Protein AF-A0A3M2A7B6-F1 (afdb_monomer)

Structure (mmCIF, N/CA/C/O backbone):
data_AF-A0A3M2A7B6-F1
#
_entry.id   AF-A0A3M2A7B6-F1
#
loop_
_atom_site.group_PDB
_atom_site.id
_atom_site.type_symbol
_atom_site.label_atom_id
_atom_site.label_alt_id
_atom_site.label_comp_id
_atom_site.label_asym_id
_atom_site.label_entity_id
_atom_site.label_seq_id
_atom_site.pdbx_PDB_ins_code
_atom_site.Cartn_x
_atom_site.Cartn_y
_atom_site.Cartn_z
_atom_site.occupancy
_atom_site.B_iso_or_equiv
_atom_site.auth_seq_id
_atom_site.auth_comp_id
_atom_site.auth_asym_id
_atom_site.auth_atom_id
_atom_site.pdbx_PDB_model_num
ATOM 1 N N . SER A 1 1 ? 20.982 0.837 54.594 1.00 65.06 1 SER A N 1
ATOM 2 C CA . SER A 1 1 ? 20.164 1.084 53.385 1.00 65.06 1 SER A CA 1
ATOM 3 C C . SER A 1 1 ? 20.172 -0.172 52.522 1.00 65.06 1 SER A C 1
ATOM 5 O O . SER A 1 1 ? 21.139 -0.922 52.606 1.00 65.06 1 SER A O 1
ATOM 7 N N . ARG A 1 2 ? 19.144 -0.413 51.689 1.00 69.75 2 ARG A N 1
ATOM 8 C CA . ARG A 1 2 ? 19.131 -1.559 50.749 1.00 69.75 2 ARG A CA 1
ATOM 9 C C . ARG A 1 2 ? 20.380 -1.582 49.851 1.00 69.75 2 ARG A C 1
ATOM 11 O O . ARG A 1 2 ? 20.919 -2.643 49.576 1.00 69.75 2 ARG A O 1
ATOM 18 N N . LEU A 1 3 ? 20.901 -0.405 49.493 1.00 78.38 3 LEU A N 1
ATOM 19 C CA . LEU A 1 3 ? 22.157 -0.241 48.755 1.00 78.38 3 LEU A CA 1
ATOM 20 C C . LEU A 1 3 ? 23.369 -0.857 49.478 1.00 78.38 3 LEU A C 1
ATOM 22 O O . LEU A 1 3 ? 24.170 -1.541 48.850 1.00 78.38 3 LEU A O 1
ATOM 26 N N . GLY A 1 4 ? 23.485 -0.661 50.795 1.00 78.44 4 GLY A N 1
ATOM 27 C CA . GLY A 1 4 ? 24.587 -1.217 51.587 1.00 78.44 4 GLY A CA 1
ATOM 28 C C . GLY A 1 4 ? 24.596 -2.748 51.620 1.00 78.44 4 GLY A C 1
ATOM 29 O O . GLY A 1 4 ? 25.664 -3.353 51.605 1.00 78.44 4 GLY A O 1
ATOM 30 N N . GLU A 1 5 ? 23.421 -3.379 51.588 1.00 82.19 5 GLU A N 1
ATOM 31 C CA . GLU A 1 5 ? 23.300 -4.840 51.543 1.00 82.19 5 GLU A CA 1
ATOM 32 C C . GLU A 1 5 ? 23.751 -5.406 50.186 1.00 82.19 5 GLU A C 1
ATOM 34 O O . GLU A 1 5 ? 24.510 -6.373 50.140 1.00 82.19 5 GLU A O 1
ATOM 39 N N . PHE A 1 6 ? 23.360 -4.767 49.076 1.00 82.75 6 PHE A N 1
ATOM 40 C CA . PHE A 1 6 ? 23.818 -5.163 47.739 1.00 82.75 6 PHE A CA 1
ATOM 41 C C . PHE A 1 6 ? 25.321 -4.947 47.549 1.00 82.75 6 PHE A C 1
ATOM 43 O O . PHE A 1 6 ? 25.993 -5.826 47.015 1.00 82.75 6 PHE A O 1
ATOM 50 N N . ILE A 1 7 ? 25.868 -3.827 48.035 1.00 82.88 7 ILE A N 1
ATOM 51 C CA . ILE A 1 7 ? 27.314 -3.567 47.993 1.00 82.88 7 ILE A CA 1
ATOM 52 C C . ILE A 1 7 ? 28.070 -4.612 48.820 1.00 82.88 7 ILE A C 1
ATOM 54 O O . ILE A 1 7 ? 29.072 -5.144 48.355 1.00 82.88 7 ILE A O 1
ATOM 58 N N . SER A 1 8 ? 27.571 -4.969 50.007 1.00 82.94 8 SER A N 1
ATOM 59 C CA . SER A 1 8 ? 28.201 -5.994 50.846 1.00 82.94 8 SER A CA 1
ATOM 60 C C . SER A 1 8 ? 28.218 -7.373 50.175 1.00 82.94 8 SER A C 1
ATOM 62 O O . SER A 1 8 ? 29.231 -8.064 50.254 1.00 82.94 8 SER A O 1
ATOM 64 N N . ARG A 1 9 ? 27.146 -7.752 49.465 1.00 83.94 9 ARG A N 1
ATOM 65 C CA . ARG A 1 9 ? 27.090 -9.007 48.693 1.00 83.94 9 ARG A CA 1
ATOM 66 C C . ARG A 1 9 ? 28.028 -8.996 47.482 1.00 83.94 9 ARG A C 1
ATOM 68 O O . ARG A 1 9 ? 28.687 -9.998 47.231 1.00 83.94 9 ARG A O 1
ATOM 75 N N . LEU A 1 10 ? 28.114 -7.876 46.761 1.00 82.81 10 LEU A N 1
ATOM 76 C CA . LEU A 1 10 ? 29.000 -7.730 45.598 1.00 82.81 10 LEU A CA 1
ATOM 77 C C . LEU A 1 10 ? 30.481 -7.741 46.000 1.00 82.81 10 LEU A C 1
ATOM 79 O O . LEU A 1 10 ? 31.292 -8.369 45.328 1.00 82.81 10 LEU A O 1
ATOM 83 N N . SER A 1 11 ? 30.825 -7.114 47.126 1.00 80.06 11 SER A N 1
ATOM 84 C CA . SER A 1 11 ? 32.190 -7.114 47.670 1.00 80.06 11 SER A CA 1
ATOM 85 C C . SER A 1 11 ? 32.628 -8.469 48.235 1.00 80.06 11 SER A C 1
ATOM 87 O O . SER A 1 11 ? 33.823 -8.695 48.404 1.00 80.06 11 SER A O 1
ATOM 89 N N . ALA A 1 12 ? 31.689 -9.373 48.531 1.00 85.12 12 ALA A N 1
ATOM 90 C CA . ALA A 1 12 ? 31.988 -10.730 48.988 1.00 85.12 12 ALA A CA 1
ATOM 91 C C . ALA A 1 12 ? 32.368 -11.688 47.840 1.00 85.12 12 ALA A C 1
ATOM 93 O O . ALA A 1 12 ? 32.774 -12.817 48.108 1.00 85.12 12 ALA A O 1
ATOM 94 N N . GLN A 1 13 ? 32.247 -11.254 46.578 1.00 88.50 13 GLN A N 1
ATOM 95 C CA . GLN A 1 13 ? 32.606 -12.032 45.389 1.00 88.50 13 GLN A CA 1
ATOM 96 C C . GLN A 1 13 ? 33.919 -11.503 44.781 1.00 88.50 13 GLN A C 1
ATOM 98 O O . GLN A 1 13 ? 33.925 -10.411 44.203 1.00 88.50 13 GLN A O 1
ATOM 103 N N . PRO A 1 14 ? 35.040 -12.248 44.882 1.00 82.25 14 PRO A N 1
ATOM 104 C CA . PRO A 1 14 ? 36.357 -11.784 44.437 1.00 82.25 14 PRO A CA 1
ATOM 105 C C . PRO A 1 14 ? 36.409 -11.410 42.951 1.00 82.25 14 PRO A C 1
ATOM 107 O O . PRO A 1 14 ? 37.076 -10.443 42.588 1.00 82.25 14 PRO A O 1
ATOM 110 N N . GLU A 1 15 ? 35.669 -12.125 42.096 1.00 86.81 15 GLU A N 1
ATOM 111 C CA . GLU A 1 15 ? 35.572 -11.823 40.662 1.00 86.81 15 GLU A CA 1
ATOM 112 C C . GLU A 1 15 ? 34.902 -10.474 40.343 1.00 86.81 15 GLU A C 1
ATOM 114 O O . GLU A 1 15 ? 35.183 -9.876 39.302 1.00 86.81 15 GLU A O 1
ATOM 119 N N . LEU A 1 16 ? 34.031 -9.970 41.223 1.00 82.94 16 LEU A N 1
ATOM 120 C CA . LEU A 1 16 ? 33.281 -8.731 41.006 1.00 82.94 16 LEU A CA 1
ATOM 121 C C . LEU A 1 16 ? 33.916 -7.521 41.692 1.00 82.94 16 LEU A C 1
ATOM 123 O O . LEU A 1 16 ? 33.536 -6.391 41.379 1.00 82.94 16 LEU A O 1
ATOM 127 N N . ALA A 1 17 ? 34.900 -7.736 42.571 1.00 78.00 17 ALA A N 1
ATOM 128 C CA . ALA A 1 17 ? 35.573 -6.696 43.349 1.00 78.00 17 ALA A CA 1
ATOM 129 C C . ALA A 1 17 ? 36.062 -5.486 42.514 1.00 78.00 17 ALA A C 1
ATOM 131 O O . ALA A 1 17 ? 35.830 -4.356 42.951 1.00 78.00 17 ALA A O 1
ATOM 132 N N . PRO A 1 18 ? 36.639 -5.652 41.301 1.00 85.69 18 PRO A N 1
ATOM 133 C CA . PRO A 1 18 ? 37.050 -4.515 40.466 1.00 85.69 18 PRO A CA 1
ATOM 134 C C . PRO A 1 18 ? 35.886 -3.638 39.972 1.00 85.69 18 PRO A C 1
ATOM 136 O O . PRO A 1 18 ? 36.087 -2.468 39.658 1.00 85.69 18 PRO A O 1
ATOM 139 N N . TRP A 1 19 ? 34.668 -4.187 39.916 1.00 86.25 19 TRP A N 1
ATOM 140 C CA . TRP A 1 19 ? 33.476 -3.563 39.328 1.00 86.25 19 TRP A CA 1
ATOM 141 C C . TRP A 1 19 ? 32.479 -3.052 40.378 1.00 86.25 19 TRP A C 1
ATOM 143 O O . TRP A 1 19 ? 31.470 -2.437 40.029 1.00 86.25 19 TRP A O 1
ATOM 153 N N . VAL A 1 20 ? 32.747 -3.271 41.673 1.00 85.88 20 VAL A N 1
ATOM 154 C CA . VAL A 1 20 ? 31.848 -2.891 42.783 1.00 85.88 20 VAL A CA 1
ATOM 155 C C . VAL A 1 20 ? 31.490 -1.406 42.742 1.00 85.88 20 VAL A C 1
ATOM 157 O O . VAL A 1 20 ? 30.328 -1.058 42.940 1.00 85.88 20 VAL A O 1
ATOM 160 N N . GLY A 1 21 ? 32.456 -0.533 42.441 1.00 83.88 21 GLY A N 1
ATOM 161 C CA . GLY A 1 21 ? 32.209 0.906 42.313 1.00 83.88 21 GLY A CA 1
ATOM 162 C C . GLY A 1 21 ? 31.227 1.242 41.185 1.00 83.88 21 GLY A C 1
ATOM 163 O O . GLY A 1 21 ? 30.325 2.059 41.367 1.00 83.88 21 GLY A O 1
ATOM 164 N N . GLU A 1 22 ? 31.341 0.560 40.045 1.00 87.19 22 GLU A N 1
ATOM 165 C CA . GLU A 1 22 ? 30.440 0.747 38.907 1.00 87.19 22 GLU A CA 1
ATOM 166 C C . GLU A 1 22 ? 29.030 0.218 39.208 1.00 87.19 22 GLU A C 1
ATOM 168 O O . GLU A 1 22 ? 28.034 0.890 38.928 1.00 87.19 22 GLU A O 1
ATOM 173 N N . TYR A 1 23 ? 28.920 -0.953 39.838 1.00 87.69 23 TYR A N 1
ATOM 174 C CA . TYR A 1 23 ? 27.626 -1.502 40.243 1.00 87.69 23 TYR A CA 1
ATOM 175 C C . TYR A 1 23 ? 26.947 -0.670 41.329 1.00 87.69 23 TYR A C 1
ATOM 177 O O . TYR A 1 23 ? 25.738 -0.448 41.249 1.00 87.69 23 TYR A O 1
ATOM 185 N N . ALA A 1 24 ? 27.704 -0.143 42.292 1.00 86.06 24 ALA A N 1
ATOM 186 C CA . ALA A 1 24 ? 27.185 0.780 43.296 1.00 86.06 24 ALA A CA 1
ATOM 187 C C . ALA A 1 24 ? 26.635 2.062 42.648 1.00 86.06 24 ALA A C 1
ATOM 189 O O . ALA A 1 24 ? 25.537 2.499 42.997 1.00 86.06 24 ALA A O 1
ATOM 190 N N . ALA A 1 25 ? 27.340 2.621 41.657 1.00 86.44 25 ALA A N 1
ATOM 191 C CA . ALA A 1 25 ? 26.872 3.785 40.906 1.00 86.44 25 ALA A CA 1
ATOM 192 C C . ALA A 1 25 ? 25.579 3.492 40.120 1.00 86.44 25 ALA A C 1
ATOM 194 O O . ALA A 1 25 ? 24.631 4.280 40.168 1.00 86.44 25 ALA A O 1
ATOM 195 N N . ARG A 1 26 ? 25.495 2.336 39.447 1.00 88.94 26 ARG A N 1
ATOM 196 C CA . ARG A 1 26 ? 24.286 1.904 38.716 1.00 88.94 26 ARG A CA 1
ATOM 197 C C . ARG A 1 26 ? 23.097 1.656 39.651 1.00 88.94 26 ARG A C 1
ATOM 199 O O . ARG A 1 26 ? 21.989 2.088 39.345 1.00 88.94 26 ARG A O 1
ATOM 206 N N . LEU A 1 27 ? 23.321 1.004 40.793 1.00 87.00 27 LEU A N 1
ATOM 207 C CA . LEU A 1 27 ? 22.291 0.762 41.810 1.00 87.00 27 LEU A CA 1
ATOM 208 C C . LEU A 1 27 ? 21.789 2.066 42.429 1.00 87.00 27 LEU A C 1
ATOM 210 O O . LEU A 1 27 ? 20.586 2.222 42.609 1.00 87.00 27 LEU A O 1
ATOM 214 N N . SER A 1 28 ? 22.688 3.013 42.703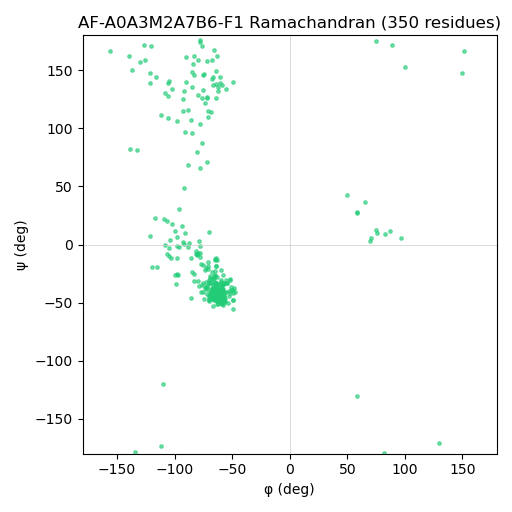 1.00 86.62 28 SER A N 1
ATOM 215 C CA . SER A 1 28 ? 22.311 4.348 43.175 1.00 86.62 28 SER A CA 1
ATOM 216 C C . SER A 1 28 ? 21.409 5.061 42.160 1.00 86.62 28 SER A C 1
ATOM 218 O O . SER A 1 28 ? 20.349 5.562 42.524 1.00 86.62 28 SER A O 1
ATOM 220 N N . LYS A 1 29 ? 21.753 4.995 40.864 1.00 86.62 29 LYS A N 1
ATOM 221 C CA . LYS A 1 29 ? 20.939 5.559 39.772 1.00 86.62 29 LYS A CA 1
ATOM 222 C C . LYS A 1 29 ? 19.568 4.885 39.613 1.00 86.62 29 LYS A C 1
ATOM 224 O O . LYS A 1 29 ? 18.608 5.534 39.214 1.00 86.62 29 LYS A O 1
ATOM 229 N N . LEU A 1 30 ? 19.464 3.587 39.897 1.00 84.81 30 LEU A N 1
ATOM 230 C CA . LEU A 1 30 ? 18.177 2.884 39.918 1.00 84.81 30 LEU A CA 1
ATOM 231 C C . LEU A 1 30 ? 17.338 3.284 41.132 1.00 84.81 30 LEU A C 1
ATOM 233 O O . LEU A 1 30 ? 16.139 3.498 40.999 1.00 84.81 30 LEU A O 1
ATOM 237 N N . LEU A 1 31 ? 17.958 3.402 42.307 1.00 85.62 31 LEU A N 1
ATOM 238 C CA . LEU A 1 31 ? 17.260 3.800 43.527 1.00 85.62 31 LEU A CA 1
ATOM 239 C C . LEU A 1 31 ? 16.762 5.244 43.455 1.00 85.62 31 LEU A C 1
ATOM 241 O O . LEU A 1 31 ? 15.649 5.492 43.900 1.00 85.62 31 LEU A O 1
ATOM 245 N N . SER A 1 32 ? 17.503 6.148 42.805 1.00 85.44 32 SER A N 1
ATOM 246 C CA . SER A 1 32 ? 17.063 7.535 42.607 1.00 85.44 32 SER A CA 1
ATOM 247 C C . SER A 1 32 ? 15.797 7.668 41.755 1.00 85.44 32 SER A C 1
ATOM 249 O O . SER A 1 32 ? 15.202 8.736 41.740 1.00 85.44 32 SER A O 1
ATOM 251 N N . ILE A 1 33 ? 15.364 6.612 41.048 1.00 84.69 33 ILE A N 1
ATOM 252 C CA . ILE A 1 33 ? 14.064 6.597 40.353 1.00 84.69 33 ILE A CA 1
ATOM 253 C C . ILE A 1 33 ? 12.910 6.677 41.361 1.00 84.69 33 ILE A C 1
ATOM 255 O O . ILE A 1 33 ? 11.884 7.277 41.061 1.00 84.69 33 ILE A O 1
ATOM 259 N N . LEU A 1 34 ? 13.078 6.101 42.556 1.00 81.44 34 LEU A N 1
ATOM 260 C CA . LEU A 1 34 ? 12.067 6.141 43.619 1.00 81.44 34 LEU A CA 1
ATOM 261 C C . LEU A 1 34 ? 11.916 7.536 44.234 1.00 81.44 34 LEU A C 1
ATOM 263 O O . LEU A 1 34 ? 10.880 7.824 44.822 1.00 81.44 34 LEU A O 1
ATOM 267 N N . ASP A 1 35 ? 12.939 8.378 44.082 1.00 83.00 35 ASP A N 1
ATOM 268 C CA . ASP A 1 35 ? 12.965 9.755 44.575 1.00 83.00 35 ASP A CA 1
ATOM 269 C C . ASP A 1 35 ? 12.490 10.761 43.508 1.00 83.00 35 ASP A C 1
ATOM 271 O O . ASP A 1 35 ? 12.518 11.970 43.738 1.00 83.00 35 ASP A O 1
ATOM 275 N N . ILE A 1 36 ? 12.077 10.285 42.323 1.00 81.44 36 ILE A N 1
ATOM 276 C CA . ILE A 1 36 ? 11.496 11.142 41.287 1.00 81.44 36 ILE A CA 1
ATOM 277 C C . ILE A 1 36 ? 10.105 11.574 41.747 1.00 81.44 36 ILE A C 1
ATOM 279 O O . ILE A 1 36 ? 9.189 10.758 41.837 1.00 81.44 36 ILE A O 1
ATOM 283 N N . ASP A 1 37 ? 9.948 12.873 41.983 1.00 74.12 37 ASP A N 1
ATOM 284 C CA . ASP A 1 37 ? 8.643 13.479 42.216 1.00 74.12 37 ASP A CA 1
ATOM 285 C C . ASP A 1 37 ? 7.845 13.501 40.903 1.00 74.12 37 ASP A C 1
ATOM 287 O O . ASP A 1 37 ? 8.196 14.193 39.941 1.00 74.12 37 ASP A O 1
ATOM 291 N N . LEU A 1 38 ? 6.798 12.677 40.835 1.00 70.69 38 LEU A N 1
ATOM 292 C CA . LEU A 1 38 ? 5.904 12.597 39.686 1.00 70.69 38 LEU A CA 1
ATOM 293 C C . LEU A 1 38 ? 4.754 13.578 39.895 1.00 70.69 38 LEU A C 1
ATOM 295 O O . LEU A 1 38 ? 3.763 13.265 40.553 1.00 70.69 38 LEU A O 1
ATOM 299 N N . HIS A 1 39 ? 4.881 14.764 39.306 1.00 63.12 39 HIS A N 1
ATOM 300 C CA . HIS A 1 39 ? 3.800 15.738 39.311 1.00 63.12 39 HIS A CA 1
ATOM 301 C C . HIS A 1 39 ? 2.638 15.239 38.438 1.00 63.12 39 HIS A C 1
ATOM 303 O O . HIS A 1 39 ? 2.781 15.091 37.222 1.00 63.12 39 HIS A O 1
ATOM 309 N N . VAL A 1 40 ? 1.494 14.953 39.064 1.00 61.41 40 VAL A N 1
ATOM 310 C CA . VAL A 1 40 ? 0.260 14.556 38.374 1.00 61.41 40 VAL A CA 1
ATOM 311 C C . VAL A 1 40 ? -0.629 15.786 38.237 1.00 61.41 40 VAL A C 1
ATOM 313 O O . VAL A 1 40 ? -1.229 16.233 39.211 1.00 61.41 40 VAL A O 1
ATOM 316 N N . GLU A 1 41 ? -0.725 16.329 37.025 1.00 60.75 41 GLU A N 1
ATOM 317 C CA . GLU A 1 41 ? -1.743 17.328 36.693 1.00 60.75 41 GLU A CA 1
ATOM 318 C C . GLU A 1 41 ? -2.979 16.629 36.116 1.00 60.75 41 GLU A C 1
ATOM 320 O O . GLU A 1 41 ? -2.935 16.035 35.036 1.00 60.75 41 GLU A O 1
ATOM 325 N N . GLU A 1 42 ? -4.103 16.708 36.828 1.00 59.12 42 GLU A N 1
ATOM 326 C CA . GLU A 1 42 ? -5.389 16.237 36.318 1.00 59.12 42 GLU A CA 1
ATOM 327 C C . GLU A 1 42 ? -5.984 17.257 35.341 1.00 59.12 42 GLU A C 1
ATOM 329 O O . GLU A 1 42 ? -6.533 18.294 35.719 1.00 59.12 42 GLU A O 1
ATOM 334 N N . VAL A 1 43 ? -5.901 16.946 34.049 1.00 61.56 43 VAL A N 1
ATOM 335 C CA . VAL A 1 43 ? -6.523 17.743 32.990 1.00 61.56 43 VAL A CA 1
ATOM 336 C C . VAL A 1 43 ? -7.987 17.310 32.841 1.00 61.56 43 VAL A C 1
ATOM 338 O O . VAL A 1 43 ? -8.286 16.339 32.150 1.00 61.56 43 VAL A O 1
ATOM 341 N N . THR A 1 44 ? -8.912 18.021 33.494 1.00 55.06 44 THR A N 1
ATOM 342 C CA . THR A 1 44 ? -10.362 17.744 33.442 1.00 55.06 44 THR A CA 1
ATOM 343 C C . THR A 1 44 ? -11.143 18.897 32.796 1.00 55.06 44 THR A C 1
ATOM 345 O O . THR A 1 44 ? -10.782 20.065 32.931 1.00 55.06 44 THR A O 1
ATOM 348 N N . GLY A 1 45 ? -12.200 18.574 32.040 1.00 63.97 45 GLY A N 1
ATOM 349 C CA . GLY A 1 45 ? -13.062 19.551 31.356 1.00 63.97 45 GLY A CA 1
ATOM 350 C C . GLY A 1 45 ? -13.672 19.007 30.059 1.00 63.97 45 GLY A C 1
ATOM 351 O O . GLY A 1 45 ? -13.050 18.202 29.370 1.00 63.97 45 GLY A O 1
ATOM 352 N N . LYS A 1 46 ? -14.895 19.434 29.701 1.00 58.28 46 LYS A N 1
ATOM 353 C CA . LYS A 1 46 ? -15.562 19.023 28.441 1.00 58.28 46 LYS A CA 1
ATOM 354 C C . LYS A 1 46 ? -14.814 19.493 27.180 1.00 58.28 46 LYS A C 1
ATOM 356 O O . LYS A 1 46 ? -15.041 18.958 26.102 1.00 58.28 46 LYS A O 1
ATOM 361 N N . ASP A 1 47 ? -13.931 20.479 27.318 1.00 63.03 47 ASP A N 1
ATOM 362 C CA . ASP A 1 47 ? -13.042 21.023 26.285 1.00 63.03 47 ASP A CA 1
ATOM 363 C C . ASP A 1 47 ? -11.764 20.186 26.070 1.00 63.03 47 ASP A C 1
ATOM 365 O O . ASP A 1 47 ? -11.015 20.431 25.124 1.00 63.03 47 ASP A O 1
ATOM 369 N N . LYS A 1 48 ? -11.498 19.189 26.923 1.00 65.44 48 LYS A N 1
ATOM 370 C CA . LYS A 1 48 ? -10.300 18.336 26.866 1.00 65.44 48 LYS A CA 1
ATOM 371 C C . LYS A 1 48 ? -10.528 17.133 25.956 1.00 65.44 48 LYS A C 1
ATOM 373 O O . LYS A 1 48 ? -10.625 15.994 26.403 1.00 65.44 48 LYS A O 1
ATOM 378 N N . THR A 1 49 ? -10.643 17.403 24.658 1.00 69.94 49 THR A N 1
ATOM 379 C CA . THR A 1 49 ? -10.774 16.353 23.639 1.00 69.94 49 THR A CA 1
ATOM 380 C C . THR A 1 49 ? -9.523 15.463 23.593 1.00 69.94 49 THR A C 1
ATOM 382 O O . THR A 1 49 ? -8.444 15.856 24.042 1.00 69.94 49 THR A O 1
ATOM 385 N N . ILE A 1 50 ? -9.644 14.273 22.990 1.00 69.88 50 ILE A N 1
ATOM 386 C CA . ILE A 1 50 ? -8.512 13.361 22.718 1.00 69.88 50 ILE A CA 1
ATOM 387 C C . ILE A 1 50 ? -7.334 14.106 22.068 1.00 69.88 50 ILE A C 1
ATOM 389 O O . ILE A 1 50 ? -6.180 13.838 22.386 1.00 69.88 50 ILE A O 1
ATOM 393 N N . GLU A 1 51 ? -7.622 15.065 21.186 1.00 70.12 51 GLU A N 1
ATOM 394 C CA . GLU A 1 51 ? -6.608 15.862 20.490 1.00 70.12 51 GLU A CA 1
ATOM 395 C C . GLU A 1 51 ? -5.823 16.745 21.461 1.00 70.12 51 GLU A C 1
ATOM 397 O O . GLU A 1 51 ? -4.596 16.712 21.462 1.00 70.12 51 GLU A O 1
ATOM 402 N N . VAL A 1 52 ? -6.524 17.447 22.356 1.00 75.25 52 VAL A N 1
ATOM 403 C CA . VAL A 1 52 ? -5.905 18.302 23.377 1.00 75.25 52 VAL A CA 1
ATOM 404 C C . VAL A 1 52 ? -5.019 17.480 24.316 1.00 75.25 52 VAL A C 1
ATOM 406 O O . VAL A 1 52 ? -3.913 17.905 24.641 1.00 75.25 52 VAL A O 1
ATOM 409 N N . VAL A 1 53 ? -5.466 16.288 24.725 1.00 76.69 53 VAL A N 1
ATOM 410 C CA . VAL A 1 53 ? -4.683 15.399 25.602 1.00 76.69 53 VAL A CA 1
ATOM 411 C C . VAL A 1 53 ? -3.401 14.926 24.913 1.00 76.69 53 VAL A C 1
ATOM 413 O O . VAL A 1 53 ? -2.326 14.968 25.512 1.00 76.69 53 VAL A O 1
ATOM 416 N N . VAL A 1 54 ? -3.493 14.514 23.646 1.00 77.75 54 VAL A N 1
ATOM 417 C CA . VAL A 1 54 ? -2.331 14.086 22.854 1.00 77.75 54 VAL A CA 1
ATOM 418 C C . VAL A 1 54 ? -1.346 15.238 22.642 1.00 77.75 54 VAL A C 1
ATOM 420 O O . VAL A 1 54 ? -0.135 15.039 22.765 1.00 77.75 54 VAL A O 1
ATOM 423 N N . ASP A 1 55 ? -1.843 16.443 22.370 1.00 78.06 55 ASP A N 1
ATOM 424 C CA . ASP A 1 55 ? -1.006 17.628 22.174 1.00 78.06 55 ASP A CA 1
ATOM 425 C C . ASP A 1 55 ? -0.278 18.035 23.460 1.00 78.06 55 ASP A C 1
ATOM 427 O O . ASP A 1 55 ? 0.928 18.296 23.424 1.00 78.06 55 ASP A O 1
ATOM 431 N N . ILE A 1 56 ? -0.970 18.030 24.607 1.00 80.12 56 ILE A N 1
ATOM 432 C CA . ILE A 1 56 ? -0.353 18.272 25.921 1.00 80.12 56 ILE A CA 1
ATOM 433 C C . ILE A 1 56 ? 0.726 17.220 26.187 1.00 80.12 56 ILE A C 1
ATOM 435 O O . ILE A 1 56 ? 1.867 17.580 26.487 1.00 80.12 56 ILE A O 1
ATOM 439 N N . PHE A 1 57 ? 0.403 15.934 26.011 1.00 79.31 57 PHE A N 1
ATOM 440 C CA . PHE A 1 57 ? 1.351 14.844 26.238 1.00 79.31 57 PHE A CA 1
ATOM 441 C C . PHE A 1 57 ? 2.609 15.001 25.379 1.00 79.31 57 PHE A C 1
ATOM 443 O O . PHE A 1 57 ? 3.724 14.936 25.891 1.00 79.31 57 PHE A O 1
ATOM 450 N N . ASN A 1 58 ? 2.452 15.256 24.079 1.00 82.25 58 ASN A N 1
ATOM 451 C CA . ASN A 1 58 ? 3.581 15.400 23.159 1.00 82.25 58 ASN A CA 1
ATOM 452 C C . ASN A 1 58 ? 4.398 16.675 23.409 1.00 82.25 58 ASN A C 1
ATOM 454 O O . ASN A 1 58 ? 5.603 16.682 23.156 1.00 82.25 58 ASN A O 1
ATOM 458 N N . ARG A 1 59 ? 3.774 17.744 23.921 1.00 80.25 59 ARG A N 1
ATOM 459 C CA . ARG A 1 59 ? 4.478 18.974 24.310 1.00 80.25 59 ARG A CA 1
ATOM 460 C C . ARG A 1 59 ? 5.345 18.765 25.549 1.00 80.25 59 ARG A C 1
ATOM 462 O O . ARG A 1 59 ? 6.459 19.284 25.598 1.00 80.25 59 ARG A O 1
ATOM 469 N N . VAL A 1 60 ? 4.851 18.000 26.520 1.00 78.56 60 VAL A N 1
ATOM 470 C CA . VAL A 1 60 ? 5.605 17.637 27.729 1.00 78.56 60 VAL A CA 1
ATOM 471 C C . VAL A 1 60 ? 6.680 16.589 27.403 1.00 78.56 60 VAL A C 1
ATOM 473 O O . VAL A 1 60 ? 7.808 16.687 27.883 1.00 78.56 60 VAL A O 1
ATOM 476 N N . ASN A 1 61 ? 6.389 15.639 26.510 1.00 73.50 61 ASN A N 1
ATOM 477 C CA . ASN A 1 61 ? 7.278 14.535 26.136 1.00 73.50 61 ASN A CA 1
ATOM 478 C C . ASN A 1 61 ? 8.179 14.848 24.920 1.00 73.50 61 ASN A C 1
ATOM 480 O O . ASN A 1 61 ? 8.276 14.061 23.976 1.00 73.50 61 ASN A O 1
ATOM 484 N N . SER A 1 62 ? 8.852 16.004 24.929 1.00 67.06 62 SER A N 1
ATOM 485 C CA . SER A 1 62 ? 9.612 16.514 23.770 1.00 67.06 62 SER A CA 1
ATOM 486 C C . SER A 1 62 ? 10.816 15.653 23.341 1.00 67.06 62 SER A C 1
ATOM 488 O O . SER A 1 62 ? 11.271 15.774 22.203 1.00 67.06 62 SER A O 1
ATOM 490 N N . GLY A 1 63 ? 11.314 14.767 24.213 1.00 65.19 63 GLY A N 1
ATOM 491 C CA . GLY A 1 63 ? 12.437 13.857 23.941 1.00 65.19 63 GLY A CA 1
ATOM 492 C C . GLY A 1 63 ? 12.069 12.375 23.782 1.00 65.19 63 GLY A C 1
ATOM 493 O O . GLY A 1 63 ? 12.969 11.560 23.583 1.00 65.19 63 GLY A O 1
ATOM 494 N N . GLY A 1 64 ? 10.788 12.008 23.903 1.00 71.75 64 GLY A N 1
ATOM 495 C CA . GLY A 1 64 ? 10.324 10.616 23.923 1.00 71.75 64 GLY A CA 1
ATOM 496 C C . GLY A 1 64 ? 9.512 10.194 22.695 1.00 71.75 64 GLY A C 1
ATOM 497 O O . GLY A 1 64 ? 9.378 10.921 21.710 1.00 71.75 64 GLY A O 1
ATOM 498 N N . THR A 1 65 ? 8.953 8.981 22.749 1.00 74.00 65 THR A N 1
ATOM 499 C CA . THR A 1 65 ? 8.030 8.484 21.719 1.00 74.00 65 THR A CA 1
ATOM 500 C C . THR A 1 65 ? 6.765 9.335 21.705 1.00 74.00 65 THR A C 1
ATOM 502 O O . THR A 1 65 ? 6.102 9.482 22.732 1.00 74.00 65 THR A O 1
ATOM 505 N N . LYS A 1 66 ? 6.414 9.863 20.528 1.00 78.12 66 LYS A N 1
ATOM 506 C CA . LYS A 1 66 ? 5.159 10.593 20.338 1.00 78.12 66 LYS A CA 1
ATOM 507 C C . LYS A 1 66 ? 3.971 9.670 20.594 1.00 78.12 66 LYS A C 1
ATOM 509 O O . LYS A 1 66 ? 3.919 8.574 20.041 1.00 78.12 66 LYS A O 1
ATOM 514 N N . LEU A 1 67 ? 3.016 10.141 21.387 1.00 81.00 67 LEU A N 1
ATOM 515 C CA . LEU A 1 67 ? 1.725 9.492 21.566 1.00 81.00 67 LEU A CA 1
ATOM 516 C C . LEU A 1 67 ? 0.828 9.849 20.380 1.00 81.00 67 LEU A C 1
ATOM 518 O O . LEU A 1 67 ? 0.689 11.029 20.045 1.00 81.00 67 LEU A O 1
ATOM 522 N N . SER A 1 68 ? 0.236 8.847 19.735 1.00 83.19 68 SER A N 1
ATOM 523 C CA . SER A 1 68 ? -0.780 9.069 18.703 1.00 83.19 68 SER A CA 1
ATOM 524 C C . SER A 1 68 ? -2.191 9.109 19.300 1.00 83.19 68 SER A C 1
ATOM 526 O O . SER A 1 68 ? -2.440 8.592 20.391 1.00 83.19 68 SER A O 1
ATOM 528 N N . LYS A 1 69 ? -3.151 9.682 18.560 1.00 81.31 69 LYS A N 1
ATOM 529 C CA . LYS A 1 69 ? -4.579 9.610 18.920 1.00 81.31 69 LYS A CA 1
ATOM 530 C C . LYS A 1 69 ? -5.052 8.153 19.024 1.00 81.31 69 LYS A C 1
ATOM 532 O O . LYS A 1 69 ? -5.805 7.825 19.939 1.00 81.31 69 LYS A O 1
ATOM 537 N N . GLY A 1 70 ? -4.565 7.282 18.135 1.00 84.44 70 GLY A N 1
ATOM 538 C CA . GLY A 1 70 ? -4.849 5.850 18.168 1.00 84.44 70 GLY A CA 1
ATOM 539 C C . GLY A 1 70 ? -4.297 5.147 19.410 1.00 84.44 70 GLY A C 1
ATOM 540 O O . GLY A 1 70 ? -4.971 4.276 19.953 1.00 84.44 70 GLY A O 1
ATOM 541 N N . ASP A 1 71 ? -3.127 5.549 19.919 1.00 84.56 71 ASP A N 1
ATOM 542 C CA . ASP A 1 71 ? -2.573 4.979 21.157 1.00 84.56 71 ASP A CA 1
ATOM 543 C C . ASP A 1 71 ? -3.446 5.302 22.374 1.00 84.56 71 ASP A C 1
ATOM 545 O O . ASP A 1 71 ? -3.679 4.426 23.207 1.00 84.56 71 ASP A O 1
ATOM 549 N N . LEU A 1 72 ? -3.962 6.535 22.466 1.00 83.38 72 LEU A N 1
ATOM 550 C CA . LEU A 1 72 ? -4.857 6.926 23.558 1.00 83.38 72 LEU A CA 1
ATOM 551 C C . LEU A 1 72 ? -6.201 6.193 23.469 1.00 83.38 72 LEU A C 1
ATOM 553 O O . LEU A 1 72 ? -6.697 5.684 24.476 1.00 83.38 72 LEU A O 1
ATOM 557 N N . ALA A 1 73 ? -6.766 6.095 22.263 1.00 85.38 73 ALA A N 1
ATOM 558 C CA . ALA A 1 73 ? -7.990 5.338 22.030 1.00 85.38 73 ALA A CA 1
ATOM 559 C C . ALA A 1 73 ? -7.806 3.858 22.408 1.00 85.38 73 ALA A C 1
ATOM 561 O O . ALA A 1 73 ? -8.613 3.311 23.157 1.00 85.38 73 ALA A O 1
ATOM 562 N N . LEU A 1 74 ? -6.703 3.232 21.985 1.00 89.00 74 LEU A N 1
ATOM 563 C CA . LEU A 1 74 ? -6.384 1.852 22.346 1.00 89.00 74 LEU A CA 1
ATOM 564 C C . LEU A 1 74 ? -6.175 1.677 23.856 1.00 89.00 74 LEU A C 1
ATOM 566 O O . LEU A 1 74 ? -6.629 0.683 24.412 1.00 89.00 74 LEU A O 1
ATOM 570 N N . ALA A 1 75 ? -5.526 2.627 24.534 1.00 86.75 75 ALA A N 1
ATOM 571 C CA . ALA A 1 75 ? -5.342 2.569 25.984 1.00 86.75 75 ALA A CA 1
ATOM 572 C C . ALA A 1 75 ? -6.683 2.553 26.735 1.00 86.75 75 ALA A C 1
ATOM 574 O O . ALA A 1 75 ? -6.853 1.766 27.670 1.00 86.75 75 ALA A O 1
ATOM 575 N N . LYS A 1 76 ? -7.656 3.361 26.291 1.00 84.56 76 LYS A N 1
ATOM 576 C CA . LYS A 1 76 ? -9.012 3.336 26.851 1.00 84.56 76 LYS A CA 1
ATOM 577 C C . LYS A 1 76 ? -9.703 1.996 26.587 1.00 84.56 76 LYS A C 1
ATOM 579 O O . LYS A 1 76 ? -10.240 1.412 27.521 1.00 84.56 76 LYS A O 1
ATOM 584 N N . ILE A 1 77 ? -9.609 1.461 25.368 1.00 88.62 77 ILE A N 1
ATOM 585 C CA . ILE A 1 77 ? -10.163 0.137 25.026 1.00 88.62 77 ILE A CA 1
ATOM 586 C C . ILE A 1 77 ? -9.578 -0.957 25.925 1.00 88.62 77 ILE A C 1
ATOM 588 O O . ILE A 1 77 ? -10.318 -1.789 26.440 1.00 88.62 77 ILE A O 1
ATOM 592 N N . CYS A 1 78 ? -8.270 -0.920 26.187 1.00 90.31 78 CYS A N 1
ATOM 593 C CA . CYS A 1 78 ? -7.600 -1.884 27.059 1.00 90.31 78 CYS A CA 1
ATOM 594 C C . CYS A 1 78 ? -8.056 -1.833 28.528 1.00 90.31 78 CYS A C 1
ATOM 596 O O . CYS A 1 78 ? -7.727 -2.744 29.284 1.00 90.31 78 CYS A O 1
ATOM 598 N N . THR A 1 79 ? -8.793 -0.798 28.946 1.00 89.00 79 THR A N 1
ATOM 599 C CA . THR A 1 79 ? -9.375 -0.732 30.297 1.00 89.00 79 THR A CA 1
ATOM 600 C C . THR A 1 79 ? -10.540 -1.715 30.447 1.00 89.00 79 THR A C 1
ATOM 602 O O . THR A 1 79 ? -10.687 -2.330 31.498 1.00 89.00 79 THR A O 1
ATOM 605 N N . GLU A 1 80 ? -11.334 -1.903 29.388 1.00 89.00 80 GLU A N 1
ATOM 606 C CA . GLU A 1 80 ? -12.474 -2.833 29.366 1.00 89.00 80 GLU A CA 1
ATOM 607 C C . GLU A 1 80 ? -12.138 -4.167 28.684 1.00 89.00 80 GLU A C 1
ATOM 609 O O . GLU A 1 80 ? -12.727 -5.197 29.000 1.00 89.00 80 GLU A O 1
ATOM 614 N N . TRP A 1 81 ? -11.167 -4.163 27.767 1.00 94.44 81 TRP A N 1
ATOM 615 C CA . TRP A 1 81 ? -10.708 -5.337 27.029 1.00 94.44 81 TRP A CA 1
ATOM 616 C C . TRP A 1 81 ? -9.170 -5.424 27.026 1.00 94.44 81 TRP A C 1
ATOM 618 O O . TRP A 1 81 ? -8.523 -5.023 26.051 1.00 94.44 81 TRP A O 1
ATOM 628 N N . PRO A 1 82 ? -8.552 -5.939 28.107 1.00 93.94 82 PRO A N 1
ATOM 629 C CA . PRO A 1 82 ? -7.095 -5.952 28.285 1.00 93.94 82 PRO A CA 1
ATOM 630 C C . PRO A 1 82 ? -6.309 -6.630 27.150 1.00 93.94 82 PRO A C 1
ATOM 632 O O . PRO A 1 82 ? -5.179 -6.240 26.847 1.00 93.94 82 PRO A O 1
ATOM 635 N N . GLU A 1 83 ? -6.900 -7.626 26.488 1.00 95.88 83 GLU A N 1
ATOM 636 C CA . GLU A 1 83 ? -6.273 -8.407 25.418 1.00 95.88 83 GLU A CA 1
ATOM 637 C C . GLU A 1 83 ? -6.298 -7.711 24.045 1.00 95.88 83 GLU A C 1
ATOM 639 O O . GLU A 1 83 ? -5.626 -8.177 23.116 1.00 95.88 83 GLU A O 1
ATOM 644 N N . ALA A 1 84 ? -7.026 -6.593 23.896 1.00 94.69 84 ALA A N 1
ATOM 645 C CA . ALA A 1 84 ? -7.249 -5.906 22.617 1.00 94.69 84 ALA A CA 1
ATOM 646 C C . ALA A 1 84 ? -5.952 -5.669 21.833 1.00 94.69 84 ALA A C 1
ATOM 648 O O . ALA A 1 84 ? -5.852 -5.971 20.640 1.00 94.69 84 ALA A O 1
ATOM 649 N N . ARG A 1 85 ? -4.924 -5.158 22.519 1.00 95.00 85 ARG A N 1
ATOM 650 C CA . ARG A 1 85 ? -3.637 -4.816 21.907 1.00 95.00 85 ARG A CA 1
ATOM 651 C C . ARG A 1 85 ? -2.916 -6.033 21.339 1.00 95.00 85 ARG A C 1
ATOM 653 O O . ARG A 1 85 ? -2.370 -5.951 20.240 1.00 95.00 85 ARG A O 1
ATOM 660 N N . GLU A 1 86 ? -2.883 -7.136 22.079 1.00 97.25 86 GLU A N 1
ATOM 661 C CA . GLU A 1 86 ? -2.176 -8.345 21.647 1.00 97.25 86 GLU A CA 1
ATOM 662 C C . GLU A 1 86 ? -2.922 -9.043 20.506 1.00 97.25 86 GLU A C 1
ATOM 664 O O . GLU A 1 86 ? -2.293 -9.484 19.543 1.00 97.25 86 GLU A O 1
ATOM 669 N N . ILE A 1 87 ? -4.257 -9.028 20.527 1.00 98.06 87 ILE A N 1
ATOM 670 C CA . ILE A 1 87 ? -5.083 -9.533 19.421 1.00 98.06 87 ILE A CA 1
ATOM 671 C C . ILE A 1 87 ? -4.870 -8.700 18.149 1.00 98.06 87 ILE A C 1
ATOM 673 O O . ILE A 1 87 ? -4.661 -9.253 17.071 1.00 98.06 87 ILE A O 1
ATOM 677 N N . MET A 1 88 ? -4.844 -7.369 18.249 1.00 97.94 88 MET A N 1
ATOM 678 C CA . MET A 1 88 ? -4.546 -6.512 17.096 1.00 97.94 88 MET A CA 1
ATOM 679 C C . MET A 1 88 ? -3.127 -6.741 16.556 1.00 97.94 88 MET A C 1
ATOM 681 O O . MET A 1 88 ? -2.937 -6.838 15.344 1.00 97.94 88 MET A O 1
ATOM 685 N N . LYS A 1 89 ? -2.125 -6.888 17.435 1.00 98.00 89 LYS A N 1
ATOM 686 C CA . LYS A 1 89 ? -0.752 -7.235 17.027 1.00 98.00 89 LYS A CA 1
ATOM 687 C C . LYS A 1 89 ? -0.666 -8.589 16.330 1.00 98.00 89 LYS A C 1
ATOM 689 O O . LYS A 1 89 ? 0.153 -8.731 15.425 1.00 98.00 89 LYS A O 1
ATOM 694 N N . HIS A 1 90 ? -1.487 -9.559 16.728 1.00 98.50 90 HIS A N 1
ATOM 695 C CA . HIS A 1 90 ? -1.546 -10.854 16.063 1.00 98.50 90 HIS A CA 1
ATOM 696 C C . HIS A 1 90 ? -1.912 -10.695 14.581 1.00 98.50 90 HIS A C 1
ATOM 698 O O . HIS A 1 90 ? -1.143 -11.131 13.727 1.00 98.50 90 HIS A O 1
ATOM 704 N N . TYR A 1 91 ? -2.992 -9.972 14.267 1.00 98.50 91 TYR A N 1
ATOM 705 C CA . TYR A 1 91 ? -3.384 -9.700 12.876 1.00 98.50 91 TYR A CA 1
ATOM 706 C C . TYR A 1 91 ? -2.332 -8.891 12.105 1.00 98.50 91 TYR A C 1
ATOM 708 O O . TYR A 1 91 ? -2.020 -9.205 10.957 1.00 98.50 91 TYR A O 1
ATOM 716 N N . LEU A 1 92 ? -1.714 -7.889 12.743 1.00 98.50 92 LEU A N 1
ATOM 717 C CA . LEU A 1 92 ? -0.606 -7.142 12.134 1.00 98.50 92 LEU A CA 1
ATOM 718 C C . LEU A 1 92 ? 0.569 -8.064 11.766 1.00 98.50 92 LEU A C 1
ATOM 720 O O . LEU A 1 92 ? 1.157 -7.910 10.696 1.00 98.50 92 LEU A O 1
ATOM 724 N N . ALA A 1 93 ? 0.892 -9.041 12.617 1.00 98.56 93 ALA A N 1
ATOM 725 C CA . ALA A 1 93 ? 1.942 -10.019 12.349 1.00 98.56 93 ALA A CA 1
ATOM 726 C C . ALA A 1 93 ? 1.565 -10.996 11.221 1.00 98.56 93 ALA A C 1
ATOM 728 O O . ALA A 1 93 ? 2.443 -11.421 10.466 1.00 98.56 93 ALA A O 1
ATOM 729 N N . GLU A 1 94 ? 0.287 -11.350 11.071 1.00 98.31 94 GLU A N 1
ATOM 730 C CA . GLU A 1 94 ? -0.193 -12.140 9.929 1.00 98.31 94 GLU A CA 1
ATOM 731 C C . GLU A 1 94 ? -0.019 -11.382 8.608 1.00 98.31 94 GLU A C 1
ATOM 733 O O . GLU A 1 94 ? 0.566 -11.920 7.664 1.00 98.31 94 GLU A O 1
ATOM 738 N N . TRP A 1 95 ? -0.425 -10.111 8.553 1.00 98.31 95 TRP A N 1
ATOM 739 C CA . TRP A 1 95 ? -0.211 -9.272 7.370 1.00 98.31 95 TRP A CA 1
ATOM 740 C C . TRP A 1 95 ? 1.271 -9.038 7.084 1.00 98.31 95 TRP A C 1
ATOM 742 O O . TRP A 1 95 ? 1.679 -9.077 5.922 1.00 98.31 95 TRP A O 1
ATOM 752 N N . GLN A 1 96 ? 2.097 -8.904 8.124 1.00 97.94 96 GLN A N 1
ATOM 753 C CA . GLN A 1 96 ? 3.545 -8.791 7.968 1.00 97.94 96 GLN A CA 1
ATOM 754 C C . GLN A 1 96 ? 4.152 -10.038 7.318 1.00 97.94 96 GLN A C 1
ATOM 756 O O . GLN A 1 96 ? 4.984 -9.911 6.417 1.00 97.94 96 GLN A O 1
ATOM 761 N N . LYS A 1 97 ? 3.714 -11.242 7.713 1.00 96.62 97 LYS A N 1
ATOM 762 C CA . LYS A 1 97 ? 4.128 -12.501 7.065 1.00 96.62 97 LYS A CA 1
ATOM 763 C C . LYS A 1 97 ? 3.694 -12.563 5.600 1.00 96.62 97 LYS A C 1
ATOM 765 O O . LYS A 1 97 ? 4.427 -13.113 4.783 1.00 96.62 97 LYS A O 1
ATOM 770 N N . ALA A 1 98 ? 2.544 -11.976 5.272 1.00 94.00 98 ALA A N 1
ATOM 771 C CA . ALA A 1 98 ? 2.059 -11.832 3.901 1.00 94.00 98 ALA A CA 1
ATOM 772 C C . ALA A 1 98 ? 2.748 -10.696 3.114 1.00 94.00 98 ALA A C 1
ATOM 774 O O . ALA A 1 98 ? 2.453 -10.509 1.940 1.00 94.00 98 ALA A O 1
ATOM 775 N N . GLY A 1 99 ? 3.676 -9.950 3.727 1.00 94.31 99 GLY A N 1
ATOM 776 C CA . GLY A 1 99 ? 4.453 -8.901 3.064 1.00 94.31 99 GLY A CA 1
ATOM 777 C C . GLY A 1 99 ? 3.914 -7.479 3.232 1.00 94.31 99 GLY A C 1
ATOM 778 O O . GLY A 1 99 ? 4.494 -6.559 2.652 1.00 94.31 99 GLY A O 1
ATOM 779 N N . PHE A 1 100 ? 2.872 -7.261 4.038 1.00 96.94 100 PHE A N 1
ATOM 780 C CA . PHE A 1 100 ? 2.262 -5.949 4.295 1.00 96.94 100 PHE A CA 1
ATOM 781 C C . PHE A 1 100 ? 2.576 -5.435 5.702 1.00 96.94 100 PHE A C 1
ATOM 783 O O . PHE A 1 100 ? 2.377 -6.144 6.683 1.00 96.94 100 PHE A O 1
ATOM 790 N N . HIS A 1 101 ? 3.033 -4.187 5.827 1.00 97.25 101 HIS A N 1
ATOM 791 C CA . HIS A 1 101 ? 3.400 -3.610 7.119 1.00 97.25 101 HIS A CA 1
ATOM 792 C C . HIS A 1 101 ? 2.417 -2.499 7.505 1.00 97.25 101 HIS A C 1
ATOM 794 O O . HIS A 1 101 ? 2.388 -1.412 6.920 1.00 97.25 101 HIS A O 1
ATOM 800 N N . PHE A 1 102 ? 1.630 -2.772 8.544 1.00 97.38 102 PHE A N 1
ATOM 801 C CA . PHE A 1 102 ? 0.690 -1.832 9.150 1.00 97.38 102 PHE A CA 1
ATOM 802 C C . PHE A 1 102 ? 1.027 -1.609 10.627 1.00 97.38 102 PHE A C 1
ATOM 804 O O . PHE A 1 102 ? 1.863 -2.304 11.205 1.00 97.38 102 PHE A O 1
ATOM 811 N N . ASN A 1 103 ? 0.374 -0.630 11.247 1.00 95.06 103 ASN A N 1
ATOM 812 C CA . ASN A 1 103 ? 0.522 -0.329 12.667 1.00 95.06 103 ASN A CA 1
ATOM 813 C C . ASN A 1 103 ? -0.845 -0.310 13.372 1.00 95.06 103 ASN A C 1
ATOM 815 O O . ASN A 1 103 ? -1.894 -0.400 12.730 1.00 95.06 103 ASN A O 1
ATOM 819 N N . LEU A 1 104 ? -0.819 -0.211 14.704 1.00 94.19 104 LEU A N 1
ATOM 820 C CA . LEU A 1 104 ? -2.027 -0.227 15.534 1.00 94.19 104 LEU A CA 1
ATOM 821 C C . LEU A 1 104 ? -2.969 0.936 15.210 1.00 94.19 104 LEU A C 1
ATOM 823 O O . LEU A 1 104 ? -4.164 0.710 15.095 1.00 94.19 104 LEU A O 1
ATOM 827 N N . ASP A 1 105 ? -2.441 2.144 15.001 1.00 91.69 105 ASP A N 1
ATOM 828 C CA . ASP A 1 105 ? -3.243 3.323 14.647 1.00 91.69 105 ASP A CA 1
ATOM 829 C C . ASP A 1 105 ? -4.010 3.124 13.325 1.00 91.69 105 ASP A C 1
ATOM 831 O O . ASP A 1 105 ? -5.199 3.426 13.236 1.00 91.69 105 ASP A O 1
ATOM 835 N N . TRP A 1 106 ? -3.368 2.546 12.307 1.00 95.19 106 TRP A N 1
ATOM 836 C CA . TRP A 1 106 ? -4.004 2.235 11.026 1.00 95.19 106 TRP A CA 1
ATOM 837 C C . TRP A 1 106 ? -5.100 1.168 11.160 1.00 95.19 106 TRP A C 1
ATOM 839 O O . TRP A 1 106 ? -6.189 1.326 10.598 1.00 95.19 106 TRP A O 1
ATOM 849 N N . LEU A 1 107 ? -4.841 0.102 11.927 1.00 97.00 107 LEU A N 1
ATOM 850 C CA . LEU A 1 107 ? -5.831 -0.951 12.163 1.00 97.00 107 LEU A CA 1
ATOM 851 C C . LEU A 1 107 ? -7.015 -0.404 12.960 1.00 97.00 107 LEU A C 1
ATOM 853 O O . LEU A 1 107 ? -8.159 -0.575 12.548 1.00 97.00 107 LEU A O 1
ATOM 857 N N . LEU A 1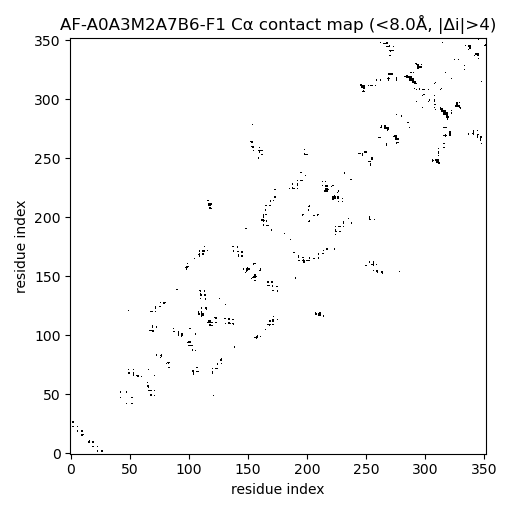 108 ? -6.744 0.319 14.046 1.00 94.06 108 LEU A N 1
ATOM 858 C CA . LEU A 1 108 ? -7.779 0.921 14.877 1.00 94.06 108 LEU A CA 1
ATOM 859 C C . LEU A 1 108 ? -8.640 1.895 14.075 1.00 94.06 108 LEU A C 1
ATOM 861 O O . LEU A 1 108 ? -9.852 1.927 14.257 1.00 94.06 108 LEU A O 1
ATOM 865 N N . ARG A 1 109 ? -8.044 2.640 13.137 1.00 93.56 109 ARG A N 1
ATOM 866 C CA . ARG A 1 109 ? -8.802 3.508 12.231 1.00 93.56 109 ARG A CA 1
ATOM 867 C C . ARG A 1 109 ? -9.754 2.709 11.344 1.00 93.56 109 ARG A C 1
ATOM 869 O O . ARG A 1 109 ? -10.896 3.114 11.192 1.00 93.56 109 ARG A O 1
ATOM 876 N N . SER A 1 110 ? -9.329 1.557 10.826 1.00 96.44 110 SER A N 1
ATOM 877 C CA . SER A 1 110 ? -10.209 0.663 10.053 1.00 96.44 110 SER A CA 1
ATOM 878 C C . SER A 1 110 ? -11.342 0.072 10.902 1.00 96.44 110 SER A C 1
ATOM 880 O O . SER A 1 110 ? -12.450 -0.106 10.411 1.00 96.44 110 SER A O 1
ATOM 882 N N . VAL A 1 111 ? -11.089 -0.212 12.184 1.00 96.38 111 VAL A N 1
ATOM 883 C CA . VAL A 1 111 ? -12.143 -0.620 13.131 1.00 96.38 111 VAL A CA 1
ATOM 884 C C . VAL A 1 111 ? -13.122 0.527 13.378 1.00 96.38 111 VAL A C 1
ATOM 886 O O . VAL A 1 111 ? -14.332 0.318 13.384 1.00 96.38 111 VAL A O 1
ATOM 889 N N . ASN A 1 112 ? -12.609 1.746 13.538 1.00 94.25 112 ASN A N 1
ATOM 890 C CA . ASN A 1 112 ? -13.432 2.928 13.756 1.00 94.25 112 ASN A CA 1
ATOM 891 C C . ASN A 1 112 ? -14.361 3.192 12.568 1.00 94.25 112 ASN A C 1
ATOM 893 O O . ASN A 1 112 ? -15.557 3.352 12.783 1.00 94.25 112 ASN A O 1
ATOM 897 N N . THR A 1 113 ? -13.862 3.130 11.325 1.00 94.94 113 THR A N 1
ATOM 898 C CA . THR A 1 113 ? -14.718 3.357 10.148 1.00 94.94 113 THR A CA 1
ATOM 899 C C . THR A 1 113 ? -15.866 2.349 10.074 1.00 94.94 113 THR A C 1
ATOM 901 O O . THR A 1 113 ? -16.985 2.733 9.750 1.00 94.94 113 THR A O 1
ATOM 904 N N . VAL A 1 114 ? -15.639 1.086 10.452 1.00 95.00 114 VAL A N 1
ATOM 905 C CA . VAL A 1 114 ? -16.693 0.058 10.555 1.00 95.00 114 VAL A CA 1
ATOM 906 C C . VAL A 1 114 ? -17.733 0.406 11.624 1.00 95.00 114 VAL A C 1
ATOM 908 O O . VAL A 1 114 ? -18.932 0.291 11.374 1.00 95.00 114 VAL A O 1
ATOM 911 N N . LEU A 1 115 ? -17.297 0.839 12.808 1.00 93.44 115 LEU A N 1
ATOM 912 C CA . LEU A 1 115 ? -18.184 1.056 13.956 1.00 93.44 115 LEU A CA 1
ATOM 913 C C . LEU A 1 115 ? -18.969 2.364 13.904 1.00 93.44 115 LEU A C 1
ATOM 915 O O . LEU A 1 115 ? -20.103 2.409 14.380 1.00 93.44 115 LEU A O 1
ATOM 919 N N . THR A 1 116 ? -18.356 3.423 13.385 1.00 90.44 116 THR A N 1
ATOM 920 C CA . THR A 1 116 ? -18.880 4.790 13.504 1.00 90.44 116 THR A CA 1
ATOM 921 C C . THR A 1 116 ? -19.175 5.424 12.152 1.00 90.44 116 THR A C 1
ATOM 923 O O . THR A 1 116 ? -19.953 6.366 12.096 1.00 90.44 116 THR A O 1
ATOM 926 N N . GLY A 1 117 ? -18.600 4.904 11.062 1.00 90.31 117 GLY A N 1
ATOM 927 C CA . GLY A 1 117 ? -18.641 5.573 9.761 1.00 90.31 117 GLY A CA 1
ATOM 928 C C . GLY A 1 117 ? -17.699 6.775 9.667 1.00 90.31 117 GLY A C 1
ATOM 929 O O . GLY A 1 117 ? -17.789 7.527 8.705 1.00 90.31 117 GLY A O 1
ATOM 930 N N . GLU A 1 118 ? -16.777 6.946 10.622 1.00 87.38 118 GLU A N 1
ATOM 931 C CA . GLU A 1 118 ? -15.856 8.085 10.667 1.00 87.38 118 GLU A CA 1
ATOM 932 C C . GLU A 1 118 ? -14.392 7.662 10.856 1.00 87.38 118 GLU A C 1
ATOM 934 O O . GLU A 1 118 ? -14.080 6.592 11.386 1.00 87.38 118 GLU A O 1
ATOM 939 N N . ALA A 1 119 ? -13.456 8.522 10.456 1.00 84.56 119 ALA A N 1
ATOM 940 C CA . ALA A 1 119 ? -12.021 8.320 10.649 1.00 84.56 119 ALA A CA 1
ATOM 941 C C . ALA A 1 119 ? -11.545 8.754 12.040 1.00 84.56 119 ALA A C 1
ATOM 943 O O . ALA A 1 119 ? -10.571 8.201 12.561 1.00 84.56 119 ALA A O 1
ATOM 944 N N . LYS A 1 120 ? -12.193 9.766 12.628 1.00 82.06 120 LYS A N 1
ATOM 945 C CA . LYS A 1 120 ? -11.801 10.333 13.922 1.00 82.06 120 LYS A CA 1
ATOM 946 C C . LYS A 1 120 ? -12.202 9.412 15.068 1.00 82.06 120 LYS A C 1
ATOM 948 O O . LYS A 1 120 ? -13.353 9.006 15.195 1.00 82.06 120 LYS A O 1
ATOM 953 N N . PHE A 1 121 ? -11.274 9.180 15.994 1.00 79.38 121 PHE A N 1
ATOM 954 C CA . PHE A 1 121 ? -11.494 8.358 17.194 1.00 79.38 121 PHE A CA 1
ATOM 955 C C . PHE A 1 121 ? -12.436 8.990 18.238 1.00 79.38 121 PHE A C 1
ATOM 957 O O . PHE A 1 121 ? -12.528 8.500 19.363 1.00 79.38 121 PHE A O 1
ATOM 964 N N . GLN A 1 122 ? -13.126 10.083 17.896 1.00 68.56 122 GLN A N 1
ATOM 965 C CA . GLN A 1 122 ? -14.003 10.802 18.816 1.00 68.56 122 GLN A CA 1
ATOM 966 C C . GLN A 1 122 ? -15.200 9.966 19.255 1.00 68.56 122 GLN A C 1
ATOM 968 O O . GLN A 1 122 ? -15.642 10.173 20.365 1.00 68.56 122 GLN A O 1
ATOM 973 N N . PHE A 1 123 ? -15.674 8.998 18.473 1.00 69.25 123 PHE A N 1
ATOM 974 C CA . PHE A 1 123 ? -16.848 8.194 18.848 1.00 69.25 123 PHE A CA 1
ATOM 975 C C . PHE A 1 123 ? -16.514 6.761 19.270 1.00 69.25 123 PHE A C 1
ATOM 977 O O . PHE A 1 123 ? -17.366 6.043 19.785 1.00 69.25 123 PHE A O 1
ATOM 984 N N . LEU A 1 124 ? -15.256 6.336 19.108 1.00 76.31 124 LEU A N 1
ATOM 985 C CA . LEU A 1 124 ? -14.839 4.977 19.467 1.00 76.31 124 LEU A CA 1
ATOM 986 C C . LEU A 1 124 ? -14.932 4.715 20.973 1.00 76.31 124 LEU A C 1
ATOM 988 O O . LEU A 1 124 ? -15.081 3.582 21.408 1.00 76.31 124 LEU A O 1
ATOM 992 N N . HIS A 1 125 ? -14.817 5.771 21.772 1.00 72.19 125 HIS A N 1
ATOM 993 C CA . HIS A 1 125 ? -14.737 5.686 23.221 1.00 72.19 125 HIS A CA 1
ATOM 994 C C . HIS A 1 125 ? -16.090 5.509 23.921 1.00 72.19 125 HIS A C 1
ATOM 996 O O . HIS A 1 125 ? -16.097 5.314 25.139 1.00 72.19 125 HIS A O 1
ATOM 1002 N N . ASP A 1 126 ? -17.179 5.614 23.159 1.00 80.69 126 ASP A N 1
ATOM 1003 C CA . ASP A 1 126 ? -18.557 5.371 23.593 1.00 80.69 126 ASP A CA 1
ATOM 1004 C C . ASP A 1 126 ? -19.017 3.941 23.260 1.00 80.69 126 ASP A C 1
ATOM 1006 O O . ASP A 1 126 ? -20.148 3.564 23.562 1.00 80.69 126 ASP A O 1
ATOM 1010 N N . LYS A 1 127 ? -18.153 3.146 22.611 1.00 87.81 127 LYS A N 1
ATOM 1011 C CA . LYS A 1 127 ? -18.425 1.763 22.215 1.00 87.81 127 LYS A CA 1
ATOM 1012 C C . LYS A 1 127 ? -18.009 0.780 23.295 1.00 87.81 127 LYS A C 1
ATOM 1014 O O . LYS A 1 127 ? -16.946 0.930 23.895 1.00 87.81 127 LYS A O 1
ATOM 1019 N N . THR A 1 128 ? -18.829 -0.247 23.498 1.00 90.44 128 THR A N 1
ATOM 1020 C CA . THR A 1 128 ? -18.525 -1.320 24.450 1.00 90.44 128 THR A CA 1
ATOM 1021 C C . THR A 1 128 ? -17.403 -2.218 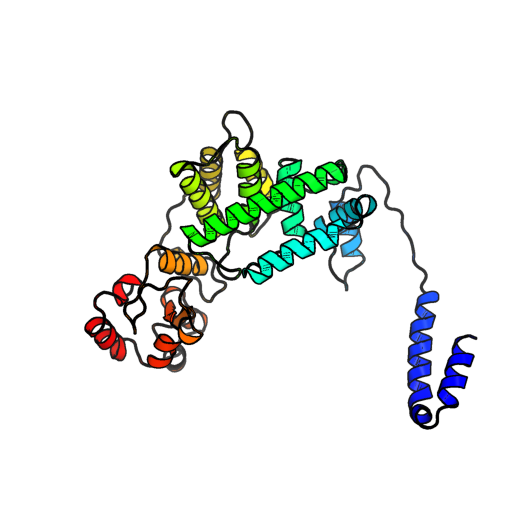23.930 1.00 90.44 128 THR A C 1
ATOM 1023 O O . THR A 1 128 ? -17.177 -2.332 22.721 1.00 90.44 128 THR A O 1
ATOM 1026 N N . ALA A 1 129 ? -16.727 -2.930 24.834 1.00 91.38 129 ALA A N 1
ATOM 1027 C CA . ALA A 1 129 ? -15.755 -3.958 24.458 1.00 91.38 129 ALA A CA 1
ATOM 1028 C C . ALA A 1 129 ? -16.314 -4.980 23.442 1.00 91.38 129 ALA A C 1
ATOM 1030 O O . ALA A 1 129 ? -15.606 -5.374 22.515 1.00 91.38 129 ALA A O 1
ATOM 1031 N N . GLU A 1 130 ? -17.581 -5.381 23.579 1.00 94.12 130 GLU A N 1
ATOM 1032 C CA . GLU A 1 130 ? -18.242 -6.337 22.681 1.00 94.12 130 GLU A CA 1
ATOM 1033 C C . GLU A 1 130 ? -18.437 -5.764 21.272 1.00 94.12 130 GLU A C 1
ATOM 1035 O O . GLU A 1 130 ? -18.104 -6.429 20.285 1.00 94.12 130 GLU A O 1
ATOM 1040 N N . GLU A 1 131 ? -18.902 -4.513 21.167 1.00 95.25 131 GLU A N 1
ATOM 1041 C CA . GLU A 1 131 ? -19.022 -3.811 19.884 1.00 95.25 131 GLU A CA 1
ATOM 1042 C C . GLU A 1 131 ? -17.654 -3.696 19.201 1.00 95.25 131 GLU A C 1
ATOM 1044 O O . GLU A 1 131 ? -17.530 -3.961 18.005 1.00 95.25 131 GLU A O 1
ATOM 1049 N N . ILE A 1 132 ? -16.604 -3.362 19.955 1.00 95.06 132 ILE A N 1
ATOM 1050 C CA . ILE A 1 132 ? -15.248 -3.213 19.413 1.00 95.06 132 ILE A CA 1
ATOM 1051 C C . ILE A 1 132 ? -14.683 -4.554 18.933 1.00 95.06 132 ILE A C 1
ATOM 1053 O O . ILE A 1 132 ? -14.036 -4.607 17.883 1.00 95.06 132 ILE A O 1
ATOM 1057 N N . GLN A 1 133 ? -14.940 -5.647 19.654 1.00 96.94 133 GLN A N 1
ATOM 1058 C CA . GLN A 1 133 ? -14.542 -6.991 19.229 1.00 96.94 133 GLN A CA 1
ATOM 1059 C C . GLN A 1 133 ? -15.230 -7.41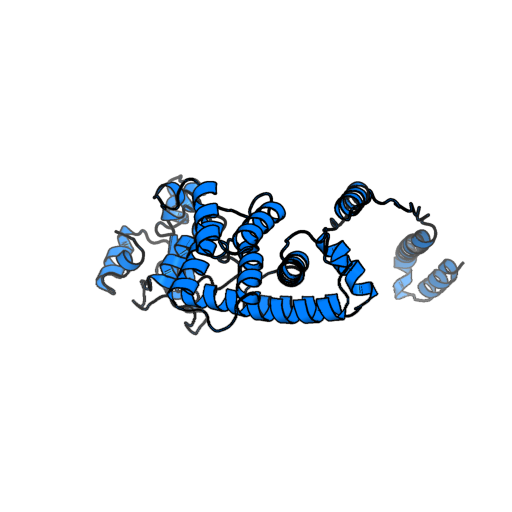1 17.926 1.00 96.94 133 GLN A C 1
ATOM 1061 O O . GLN A 1 133 ? -14.571 -7.970 17.042 1.00 96.94 133 GLN A O 1
ATOM 1066 N N . ASP A 1 134 ? -16.532 -7.151 17.791 1.00 97.38 134 ASP A N 1
ATOM 1067 C CA . ASP A 1 134 ? -17.263 -7.400 16.545 1.00 97.38 134 ASP A CA 1
ATOM 1068 C C . ASP A 1 134 ? -16.728 -6.531 15.397 1.00 97.38 134 ASP A C 1
ATOM 1070 O O . ASP A 1 134 ? -16.366 -7.050 14.335 1.00 97.38 134 ASP A O 1
ATOM 1074 N N . GLY A 1 135 ? -16.567 -5.228 15.641 1.00 97.12 135 GLY A N 1
ATOM 1075 C CA . GLY A 1 135 ? -15.997 -4.286 14.679 1.00 97.12 135 GLY A CA 1
ATOM 1076 C C . GLY A 1 135 ? -14.607 -4.703 14.203 1.00 97.12 135 GLY A C 1
ATOM 1077 O O . GLY A 1 135 ? -14.329 -4.652 13.006 1.00 97.12 135 GLY A O 1
ATOM 1078 N N . LEU A 1 136 ? -13.748 -5.198 15.103 1.00 98.12 136 LEU A N 1
ATOM 1079 C CA . LEU A 1 136 ? -12.435 -5.731 14.736 1.00 98.12 136 LEU A CA 1
ATOM 1080 C C . LEU A 1 136 ? -12.549 -6.955 13.824 1.00 98.12 136 LEU A C 1
ATOM 1082 O O . LEU A 1 136 ? -11.842 -7.023 12.817 1.00 98.12 136 LEU A O 1
ATOM 1086 N N . LYS A 1 137 ? -13.436 -7.909 14.134 1.00 98.38 137 LYS A N 1
ATOM 1087 C CA . LYS A 1 137 ? -13.644 -9.103 13.294 1.00 98.38 137 LYS A CA 1
ATOM 1088 C C . LYS A 1 137 ? -14.099 -8.717 11.885 1.00 98.38 137 LYS A C 1
ATOM 1090 O O . LYS A 1 137 ? -13.552 -9.231 10.904 1.00 98.38 137 LYS A O 1
ATOM 1095 N N . ARG A 1 138 ? -15.061 -7.794 11.776 1.00 98.19 138 ARG A N 1
ATOM 1096 C CA . ARG A 1 138 ? -15.559 -7.289 10.486 1.00 98.19 138 ARG A CA 1
ATOM 1097 C C . ARG A 1 138 ? -14.476 -6.521 9.727 1.00 98.19 138 ARG A C 1
ATOM 1099 O O . ARG A 1 138 ? -14.210 -6.839 8.567 1.00 98.19 138 ARG A O 1
ATOM 1106 N N . ALA A 1 139 ? -13.763 -5.612 10.392 1.00 98.50 139 ALA A N 1
ATOM 1107 C CA . ALA A 1 139 ? -12.658 -4.868 9.792 1.00 98.50 139 ALA A CA 1
ATOM 1108 C C . ALA A 1 139 ? -11.564 -5.800 9.254 1.00 98.50 139 ALA A C 1
ATOM 1110 O O . ALA A 1 139 ? -11.186 -5.677 8.093 1.00 98.50 139 ALA A O 1
ATOM 1111 N N . VAL A 1 140 ? -11.101 -6.783 10.034 1.00 98.69 140 VAL A N 1
ATOM 1112 C CA . VAL A 1 140 ? -10.073 -7.750 9.597 1.00 98.69 140 VAL A CA 1
ATOM 1113 C C . VAL A 1 140 ? -10.536 -8.548 8.376 1.00 98.69 140 VAL A C 1
ATOM 1115 O O . VAL A 1 140 ? -9.786 -8.676 7.404 1.00 98.69 140 VAL A O 1
ATOM 1118 N N . LYS A 1 141 ? -11.783 -9.037 8.374 1.00 98.19 141 LYS A N 1
ATOM 1119 C CA . LYS A 1 141 ? -12.373 -9.738 7.220 1.00 98.19 141 LYS A CA 1
ATOM 1120 C C . LYS A 1 141 ? -12.330 -8.873 5.954 1.00 98.19 141 LYS A C 1
ATOM 1122 O O . LYS A 1 141 ? -11.935 -9.349 4.884 1.00 98.19 141 LYS A O 1
ATOM 1127 N N . HIS A 1 142 ? -12.725 -7.609 6.063 1.00 98.19 142 HIS A N 1
ATOM 1128 C CA . HIS A 1 142 ? -12.764 -6.699 4.922 1.00 98.19 142 HIS A CA 1
ATOM 1129 C C . HIS A 1 142 ? -11.373 -6.207 4.508 1.00 98.19 142 HIS A C 1
ATOM 1131 O O . HIS A 1 142 ? -11.118 -6.111 3.312 1.00 98.19 142 HIS A O 1
ATOM 1137 N N . ILE A 1 143 ? -10.432 -6.023 5.439 1.00 98.69 143 ILE A N 1
ATOM 1138 C CA . ILE A 1 143 ? -9.021 -5.748 5.126 1.00 98.69 143 ILE A CA 1
ATOM 1139 C C . ILE A 1 143 ? -8.438 -6.899 4.307 1.00 98.69 143 ILE A C 1
ATOM 1141 O O . ILE A 1 143 ? -7.871 -6.656 3.244 1.00 98.69 143 ILE A O 1
ATOM 1145 N N . ASN A 1 144 ? -8.642 -8.149 4.733 1.00 98.50 144 ASN A N 1
ATOM 1146 C CA . ASN A 1 144 ? -8.198 -9.323 3.976 1.00 98.50 144 ASN A CA 1
ATOM 1147 C C . ASN A 1 144 ? -8.808 -9.349 2.567 1.00 98.50 144 ASN A C 1
ATOM 1149 O O . ASN A 1 144 ? -8.117 -9.639 1.593 1.00 98.50 144 ASN A O 1
ATOM 1153 N N . THR A 1 145 ? -10.088 -8.990 2.443 1.00 97.69 145 THR A N 1
ATOM 1154 C CA . THR A 1 145 ? -10.764 -8.879 1.142 1.00 97.69 145 THR A CA 1
ATOM 1155 C C . THR A 1 145 ? -10.109 -7.808 0.264 1.00 97.69 145 THR A C 1
ATOM 1157 O O . THR A 1 145 ? -9.770 -8.089 -0.884 1.00 97.69 145 THR A O 1
ATOM 1160 N N . CYS A 1 146 ? -9.858 -6.612 0.803 1.00 98.12 146 CYS A N 1
ATOM 1161 C CA . CYS A 1 146 ? -9.182 -5.522 0.098 1.00 98.12 146 CYS A CA 1
ATOM 1162 C C . CYS A 1 146 ? -7.771 -5.915 -0.348 1.00 98.12 146 CYS A C 1
ATOM 1164 O O . CYS A 1 146 ? -7.438 -5.744 -1.518 1.00 98.12 146 CYS A O 1
ATOM 1166 N N . LEU A 1 147 ? -6.955 -6.482 0.547 1.00 98.06 147 LEU A N 1
ATOM 1167 C CA . LEU A 1 147 ? -5.589 -6.911 0.231 1.00 98.06 147 LEU A CA 1
ATOM 1168 C C . LEU A 1 147 ? -5.575 -7.988 -0.858 1.00 98.06 147 LEU A C 1
ATOM 1170 O O . LEU A 1 147 ? -4.761 -7.908 -1.777 1.00 98.06 147 LEU A O 1
ATOM 1174 N N . ASN A 1 148 ? -6.508 -8.942 -0.814 1.00 96.38 148 ASN A N 1
ATOM 1175 C CA . ASN A 1 148 ? -6.651 -9.960 -1.853 1.00 96.38 148 ASN A CA 1
ATOM 1176 C C . ASN A 1 148 ? -7.064 -9.355 -3.200 1.00 96.38 148 ASN A C 1
ATOM 1178 O O . ASN A 1 148 ? -6.510 -9.735 -4.230 1.00 96.38 148 ASN A O 1
ATOM 1182 N N . LEU A 1 149 ? -8.011 -8.413 -3.218 1.00 95.69 149 LEU A N 1
ATOM 1183 C CA . LEU A 1 149 ? -8.418 -7.727 -4.448 1.00 95.69 149 LEU A CA 1
ATOM 1184 C C . LEU A 1 149 ? -7.255 -6.931 -5.046 1.00 95.69 149 LEU A C 1
ATOM 1186 O O . LEU A 1 149 ? -6.954 -7.084 -6.228 1.00 95.69 149 LEU A O 1
ATOM 1190 N N . ILE A 1 150 ? -6.574 -6.134 -4.224 1.00 96.88 150 ILE A N 1
ATOM 1191 C CA . ILE A 1 150 ? -5.440 -5.301 -4.633 1.00 96.88 150 ILE A CA 1
ATOM 1192 C C . ILE A 1 150 ? -4.291 -6.175 -5.160 1.00 96.88 150 ILE A C 1
ATOM 1194 O O . ILE A 1 150 ? -3.795 -5.939 -6.262 1.00 96.88 150 ILE A O 1
ATOM 1198 N N . SER A 1 151 ? -3.921 -7.235 -4.439 1.00 94.62 151 SER A N 1
ATOM 1199 C CA . SER A 1 151 ? -2.825 -8.127 -4.845 1.00 94.62 151 SER A CA 1
ATOM 1200 C C . SER A 1 151 ? -3.157 -8.895 -6.122 1.00 94.62 151 SER A C 1
ATOM 1202 O O . SER A 1 151 ? -2.350 -8.935 -7.043 1.00 94.62 151 SER A O 1
ATOM 1204 N N . ASN A 1 152 ? -4.356 -9.479 -6.219 1.00 92.00 152 ASN A N 1
ATOM 1205 C CA . ASN A 1 152 ? -4.696 -10.361 -7.338 1.00 92.00 152 ASN A CA 1
ATOM 1206 C C . ASN A 1 152 ? -5.082 -9.606 -8.615 1.00 92.00 152 ASN A C 1
ATOM 1208 O O . ASN A 1 152 ? -4.870 -10.126 -9.708 1.00 92.00 152 ASN A O 1
ATOM 1212 N N . ARG A 1 153 ? -5.680 -8.411 -8.503 1.00 93.31 153 ARG A N 1
ATOM 1213 C CA . ARG A 1 153 ? -6.166 -7.647 -9.667 1.00 93.31 153 ARG A CA 1
ATOM 1214 C C . ARG A 1 153 ? -5.202 -6.559 -10.111 1.00 93.31 153 ARG A C 1
ATOM 1216 O O . ARG A 1 153 ? -5.118 -6.307 -11.305 1.00 93.31 153 ARG A O 1
ATOM 1223 N N . LEU A 1 154 ? -4.493 -5.931 -9.172 1.00 94.50 154 LEU A N 1
ATOM 1224 C CA . LEU A 1 154 ? -3.529 -4.867 -9.469 1.00 94.50 154 LEU A CA 1
ATOM 1225 C C . LEU A 1 154 ? -2.078 -5.364 -9.390 1.00 94.50 154 LEU A C 1
ATOM 1227 O O . LEU A 1 154 ? -1.152 -4.666 -9.786 1.00 94.50 154 LEU A O 1
ATOM 1231 N N . GLY A 1 155 ? -1.839 -6.562 -8.854 1.00 93.00 155 GLY A N 1
ATOM 1232 C CA . GLY A 1 155 ? -0.483 -7.055 -8.635 1.00 93.00 155 GLY A CA 1
ATOM 1233 C C . GLY A 1 155 ? 0.259 -6.330 -7.513 1.00 93.00 155 GLY A C 1
ATOM 1234 O O . GLY A 1 155 ? 1.436 -6.597 -7.331 1.00 93.00 155 GLY A O 1
ATOM 1235 N N . LEU A 1 156 ? -0.379 -5.421 -6.764 1.00 94.81 156 LEU A N 1
ATOM 1236 C CA . LEU A 1 156 ? 0.247 -4.667 -5.672 1.00 94.81 156 LEU A CA 1
ATOM 1237 C C . LEU A 1 156 ? 0.300 -5.530 -4.402 1.00 94.81 156 LEU A C 1
ATOM 1239 O O . LEU A 1 156 ? -0.537 -5.420 -3.511 1.00 94.81 156 LEU A O 1
ATOM 1243 N N . ASP A 1 157 ? 1.281 -6.422 -4.356 1.00 93.12 157 ASP A N 1
ATOM 1244 C CA . ASP A 1 157 ? 1.299 -7.615 -3.501 1.00 93.12 157 ASP A CA 1
ATOM 1245 C C . ASP A 1 157 ? 2.209 -7.523 -2.264 1.00 93.12 157 ASP A C 1
ATOM 1247 O O . ASP A 1 157 ? 2.358 -8.496 -1.529 1.00 93.12 157 ASP A O 1
ATOM 1251 N N . HIS A 1 158 ? 2.832 -6.370 -2.012 1.00 93.44 158 HIS A N 1
ATOM 1252 C CA . HIS A 1 158 ? 3.665 -6.160 -0.828 1.00 93.44 158 HIS A CA 1
ATOM 1253 C C . HIS A 1 158 ? 3.776 -4.681 -0.444 1.00 93.44 158 HIS A C 1
ATOM 1255 O O . HIS A 1 158 ? 3.480 -3.768 -1.216 1.00 93.44 158 HIS A O 1
ATOM 1261 N N . ASP A 1 159 ? 4.277 -4.435 0.765 1.00 93.81 159 ASP A N 1
ATOM 1262 C CA . ASP A 1 159 ? 4.304 -3.126 1.419 1.00 93.81 159 ASP A CA 1
ATOM 1263 C C . ASP A 1 159 ? 4.924 -1.998 0.575 1.00 93.81 159 ASP A C 1
ATOM 1265 O O . ASP A 1 159 ? 4.412 -0.878 0.544 1.00 93.81 159 ASP A O 1
ATOM 1269 N N . ARG A 1 160 ? 6.015 -2.291 -0.143 1.00 92.06 160 ARG A N 1
ATOM 1270 C CA . ARG A 1 160 ? 6.767 -1.294 -0.924 1.00 92.06 160 ARG A CA 1
ATOM 1271 C C . ARG A 1 160 ? 5.996 -0.779 -2.141 1.00 92.06 160 ARG A C 1
ATOM 1273 O O . ARG A 1 160 ? 6.252 0.339 -2.578 1.00 92.06 160 ARG A O 1
ATOM 1280 N N . VAL A 1 161 ? 5.082 -1.579 -2.684 1.00 94.50 161 VAL A N 1
ATOM 1281 C CA . VAL A 1 161 ? 4.245 -1.205 -3.835 1.00 94.50 161 VAL A CA 1
ATOM 1282 C C . VAL A 1 161 ? 2.811 -0.883 -3.417 1.00 94.50 161 VAL A C 1
ATOM 1284 O O . VAL A 1 161 ? 2.055 -0.324 -4.201 1.00 94.50 161 VAL A O 1
ATOM 1287 N N . LEU A 1 162 ? 2.431 -1.154 -2.166 1.00 95.62 162 LEU A N 1
ATOM 1288 C CA . LEU A 1 162 ? 1.136 -0.758 -1.629 1.00 95.62 162 LEU A CA 1
ATOM 1289 C C . LEU A 1 162 ? 1.117 0.742 -1.290 1.00 95.62 162 LEU A C 1
ATOM 1291 O O . LEU A 1 162 ? 1.378 1.163 -0.155 1.00 95.62 162 LEU A O 1
ATOM 1295 N N . PHE A 1 163 ? 0.786 1.554 -2.291 1.00 94.06 163 PHE A N 1
ATOM 1296 C CA . PHE A 1 163 ? 0.453 2.964 -2.101 1.00 94.06 163 PHE A CA 1
ATOM 1297 C C . PHE A 1 163 ? -0.972 3.158 -1.565 1.00 94.06 163 PHE A C 1
ATOM 1299 O O . PHE A 1 163 ? -1.726 2.201 -1.414 1.00 94.06 163 PHE A O 1
ATOM 1306 N N . GLY A 1 164 ? -1.346 4.399 -1.239 1.00 93.38 164 GLY A N 1
ATOM 1307 C CA . GLY A 1 164 ? -2.734 4.718 -0.885 1.00 93.38 164 GLY A CA 1
ATOM 1308 C C . GLY A 1 164 ? -3.288 3.932 0.310 1.00 93.38 164 GLY A C 1
ATOM 1309 O O . GLY A 1 164 ? -4.492 3.732 0.385 1.00 93.38 164 GLY A O 1
ATOM 1310 N N . ARG A 1 165 ? -2.442 3.486 1.255 1.00 95.62 165 ARG A N 1
ATOM 1311 C CA . ARG A 1 165 ? -2.818 2.576 2.364 1.00 95.62 165 ARG A CA 1
ATOM 1312 C C . ARG A 1 165 ? -4.030 3.035 3.177 1.00 95.62 165 ARG A C 1
ATOM 1314 O O . ARG A 1 165 ? -4.751 2.212 3.724 1.00 95.62 165 ARG A O 1
ATOM 1321 N N . PHE A 1 166 ? -4.247 4.341 3.274 1.00 96.19 166 PHE A N 1
ATOM 1322 C CA . PHE A 1 166 ? -5.376 4.936 3.990 1.00 96.19 166 PHE A CA 1
ATOM 1323 C C . PHE A 1 166 ? -6.690 4.961 3.195 1.00 96.19 166 PHE A C 1
ATOM 1325 O O . PHE A 1 166 ? -7.730 5.249 3.774 1.00 96.19 166 PHE A O 1
ATOM 1332 N N . GLY A 1 167 ? -6.675 4.557 1.922 1.00 97.69 167 GLY A N 1
ATOM 1333 C CA . GLY A 1 167 ? -7.889 4.238 1.175 1.00 97.69 167 GLY A CA 1
ATOM 1334 C C . GLY A 1 167 ? -8.511 2.904 1.595 1.00 97.69 167 GLY A C 1
ATOM 1335 O O . GLY A 1 167 ? -9.711 2.714 1.438 1.00 97.69 167 GLY A O 1
ATOM 1336 N N . ILE A 1 168 ? -7.732 1.994 2.193 1.00 98.38 168 ILE A N 1
ATOM 1337 C CA . ILE A 1 168 ? -8.239 0.697 2.666 1.00 98.38 168 ILE A CA 1
ATOM 1338 C C . ILE A 1 168 ? -9.304 0.866 3.768 1.00 98.38 168 ILE A C 1
ATOM 1340 O O . ILE A 1 168 ? -10.345 0.239 3.622 1.00 98.38 168 ILE A O 1
ATOM 1344 N N . PRO A 1 169 ? -9.144 1.711 4.811 1.00 97.88 169 PRO A N 1
ATOM 1345 C CA . PRO A 1 169 ? -10.223 2.013 5.761 1.00 97.88 169 PRO A CA 1
ATOM 1346 C C . PRO A 1 169 ? -11.555 2.445 5.121 1.00 97.88 169 PRO A C 1
ATOM 1348 O O . PRO A 1 169 ? -12.618 2.056 5.607 1.00 97.88 169 PRO A O 1
ATOM 1351 N N . VAL A 1 170 ? -11.505 3.211 4.022 1.00 98.31 170 VAL A N 1
ATOM 1352 C CA . VAL A 1 170 ? -12.694 3.630 3.254 1.00 98.31 170 VAL A CA 1
ATOM 1353 C C . VAL A 1 170 ? -13.302 2.434 2.520 1.00 98.31 170 VAL A C 1
ATOM 1355 O O . VAL A 1 170 ? -14.499 2.184 2.633 1.00 98.31 170 VAL A O 1
ATOM 1358 N N . MET A 1 171 ? -12.478 1.634 1.831 1.00 98.38 171 MET A N 1
ATOM 1359 C CA . MET A 1 171 ? -12.933 0.397 1.179 1.00 98.38 171 MET A CA 1
ATOM 1360 C C . MET A 1 171 ? -13.523 -0.597 2.187 1.00 98.38 171 MET A C 1
ATOM 1362 O O . MET A 1 171 ? -14.496 -1.276 1.886 1.00 98.38 171 MET A O 1
ATOM 1366 N N . VAL A 1 172 ? -12.943 -0.687 3.385 1.00 98.12 172 VAL A N 1
ATOM 1367 C CA . VAL A 1 172 ? -13.410 -1.552 4.473 1.00 98.12 172 VAL A CA 1
ATOM 1368 C C . VAL A 1 172 ? -14.806 -1.141 4.920 1.00 98.12 172 VAL A C 1
ATOM 1370 O O . VAL A 1 172 ? -15.674 -2.006 4.987 1.00 98.12 172 VAL A O 1
ATOM 1373 N N . ARG A 1 173 ? -15.045 0.158 5.151 1.00 97.06 173 ARG A N 1
ATOM 1374 C CA . ARG A 1 173 ? -16.393 0.664 5.447 1.00 97.06 173 ARG A CA 1
ATOM 1375 C C . ARG A 1 173 ? -17.355 0.351 4.313 1.00 97.06 173 ARG A C 1
ATOM 1377 O O . ARG A 1 173 ? -18.421 -0.200 4.564 1.00 97.06 173 ARG A O 1
ATOM 1384 N N . TYR A 1 174 ? -16.952 0.648 3.079 1.00 96.94 174 TYR A N 1
ATOM 1385 C CA . TYR A 1 174 ? -17.781 0.366 1.919 1.00 96.94 174 TYR A CA 1
ATOM 1386 C C . TYR A 1 174 ? -18.208 -1.103 1.885 1.00 96.94 174 TYR A C 1
ATOM 1388 O O . TYR A 1 174 ? -19.393 -1.382 1.780 1.00 96.94 174 TYR A O 1
ATOM 1396 N N . LEU A 1 175 ? -17.265 -2.042 2.031 1.00 96.25 175 LEU A N 1
ATOM 1397 C CA . LEU A 1 175 ? -17.552 -3.477 2.021 1.00 96.25 175 LEU A CA 1
ATOM 1398 C C . LEU A 1 175 ? -18.414 -3.936 3.205 1.00 96.25 175 LEU A C 1
ATOM 1400 O O . LEU A 1 175 ? -19.188 -4.876 3.040 1.00 96.25 175 LEU A O 1
ATOM 1404 N N . ASP A 1 176 ? -18.273 -3.302 4.367 1.00 95.94 176 ASP A N 1
ATOM 1405 C CA . ASP A 1 176 ? -19.037 -3.615 5.578 1.00 95.94 176 ASP A CA 1
ATOM 1406 C C . ASP A 1 176 ? -20.517 -3.212 5.467 1.00 95.94 176 ASP A C 1
ATOM 1408 O O . ASP A 1 176 ? -21.390 -3.912 5.975 1.00 95.94 176 ASP A O 1
ATOM 1412 N N . GLN A 1 177 ? -20.821 -2.134 4.738 1.00 93.44 177 GLN A N 1
ATOM 1413 C CA . GLN A 1 177 ? -22.198 -1.674 4.503 1.00 93.44 177 GLN A CA 1
ATOM 1414 C C . GLN A 1 177 ? -22.949 -2.489 3.447 1.00 93.44 177 GLN A C 1
ATOM 1416 O O . GLN A 1 177 ? -24.159 -2.327 3.269 1.00 93.44 177 GLN A O 1
ATOM 1421 N N . ARG A 1 178 ? -22.249 -3.355 2.712 1.00 91.50 178 ARG A N 1
ATOM 1422 C CA . ARG A 1 178 ? -22.858 -4.112 1.622 1.00 91.50 178 ARG A CA 1
ATOM 1423 C C . ARG A 1 178 ? -23.720 -5.246 2.136 1.00 91.50 178 ARG A C 1
ATOM 1425 O O . ARG A 1 178 ? -23.363 -5.979 3.056 1.00 91.50 178 ARG A O 1
ATOM 1432 N N . SER A 1 179 ? -24.786 -5.495 1.388 1.00 82.44 179 SER A N 1
ATOM 1433 C CA . SER A 1 179 ? -25.483 -6.772 1.408 1.00 82.44 179 SER A CA 1
ATOM 1434 C C . SER A 1 179 ? -25.147 -7.550 0.133 1.00 82.44 179 SER A C 1
ATOM 1436 O O . SER A 1 179 ? -25.254 -7.038 -0.976 1.00 82.44 179 SER A O 1
ATOM 1438 N N . GLY A 1 180 ? -24.709 -8.800 0.289 1.00 86.25 180 GLY A N 1
ATOM 1439 C CA . GLY A 1 180 ? -24.428 -9.691 -0.839 1.00 86.25 180 GLY A CA 1
ATOM 1440 C C . GLY A 1 180 ? -23.057 -9.507 -1.514 1.00 86.25 180 GLY A C 1
ATOM 1441 O O . GLY A 1 180 ? -22.216 -8.719 -1.068 1.00 86.25 180 GLY A O 1
ATOM 1442 N N . PRO A 1 181 ? -22.787 -10.309 -2.561 1.00 86.50 181 PRO A N 1
ATOM 1443 C CA . PRO A 1 181 ? -21.521 -10.273 -3.285 1.00 86.50 181 PRO A CA 1
ATOM 1444 C C . PRO A 1 181 ? -21.346 -8.961 -4.064 1.00 86.50 181 PRO A C 1
ATOM 1446 O O . PRO A 1 181 ? -22.305 -8.256 -4.364 1.00 86.50 181 PRO A O 1
ATOM 1449 N N . MET A 1 182 ? -20.098 -8.628 -4.381 1.00 91.50 182 MET A N 1
ATOM 1450 C CA . MET A 1 182 ? -19.749 -7.513 -5.265 1.00 91.50 182 MET A CA 1
ATOM 1451 C C . MET A 1 182 ? -19.635 -8.015 -6.699 1.00 91.50 182 MET A C 1
ATOM 1453 O O . MET A 1 182 ? -18.981 -9.036 -6.931 1.00 91.50 182 MET A O 1
ATOM 1457 N N . ASP A 1 183 ? -20.272 -7.316 -7.638 1.00 92.81 183 ASP A N 1
ATOM 1458 C CA . ASP A 1 183 ? -20.147 -7.640 -9.057 1.00 92.81 183 ASP A CA 1
ATOM 1459 C C . ASP A 1 183 ? -18.823 -7.121 -9.647 1.00 92.81 183 ASP A C 1
ATOM 1461 O O . ASP A 1 183 ? -18.004 -6.485 -8.976 1.00 92.81 183 ASP A O 1
ATOM 1465 N N . GLU A 1 184 ? -18.575 -7.446 -10.914 1.00 94.50 184 GLU A N 1
ATOM 1466 C CA . GLU A 1 184 ? -17.327 -7.084 -11.582 1.00 94.50 184 GLU A CA 1
ATOM 1467 C C . GLU A 1 184 ? -17.167 -5.580 -11.808 1.00 94.50 184 GLU A C 1
ATOM 1469 O O . GLU A 1 184 ? -16.065 -5.058 -11.640 1.00 94.50 184 GLU A O 1
ATOM 1474 N N . ILE A 1 185 ? -18.253 -4.894 -12.168 1.00 95.81 185 ILE A N 1
ATOM 1475 C CA . ILE A 1 185 ? -18.250 -3.463 -12.488 1.00 95.81 185 ILE A CA 1
ATOM 1476 C C . ILE A 1 185 ? -17.953 -2.673 -11.220 1.00 95.81 185 ILE A C 1
ATOM 1478 O O . ILE A 1 185 ? -17.110 -1.778 -11.203 1.00 95.81 185 ILE A O 1
ATOM 1482 N N . GLU A 1 186 ? -18.631 -3.025 -10.143 1.00 95.38 186 GLU A N 1
ATOM 1483 C CA . GLU A 1 186 ? -18.510 -2.394 -8.844 1.00 95.38 186 GLU A CA 1
ATOM 1484 C C . GLU A 1 186 ? -17.133 -2.628 -8.217 1.00 95.38 186 GLU A C 1
ATOM 1486 O O . GLU A 1 186 ? -16.499 -1.686 -7.734 1.00 95.38 186 GLU A O 1
ATOM 1491 N N . ARG A 1 187 ? -16.613 -3.858 -8.321 1.00 96.44 187 ARG A N 1
ATOM 1492 C CA . ARG A 1 187 ? -15.234 -4.190 -7.941 1.00 96.44 187 ARG A CA 1
ATOM 1493 C C . ARG A 1 187 ? -14.230 -3.322 -8.687 1.00 96.44 187 ARG A C 1
ATOM 1495 O O . ARG A 1 187 ? -13.311 -2.778 -8.073 1.00 96.44 187 ARG A O 1
ATOM 1502 N N . ASP A 1 188 ? -14.379 -3.222 -10.004 1.00 96.81 188 ASP A N 1
ATOM 1503 C CA . ASP A 1 188 ? -13.427 -2.501 -10.840 1.00 96.81 188 ASP A CA 1
ATOM 1504 C C . ASP A 1 188 ? -13.524 -0.982 -10.592 1.00 96.81 188 ASP A C 1
ATOM 1506 O O . ASP A 1 188 ? -12.488 -0.320 -10.538 1.00 96.81 188 ASP A O 1
ATOM 1510 N N . LYS A 1 189 ? -14.716 -0.438 -10.294 1.00 97.75 189 LYS A N 1
ATOM 1511 C CA . LYS A 1 189 ? -14.886 0.946 -9.805 1.00 97.75 189 LYS A CA 1
ATOM 1512 C C . LYS A 1 189 ? -14.184 1.181 -8.461 1.00 97.75 189 LYS A C 1
ATOM 1514 O O . LYS A 1 189 ? -13.493 2.188 -8.305 1.00 97.75 189 LYS A O 1
ATOM 1519 N N . LEU A 1 190 ? -14.312 0.260 -7.501 1.00 98.12 190 LEU A N 1
ATOM 1520 C CA . LEU A 1 190 ? -13.650 0.383 -6.196 1.00 98.12 190 LEU A CA 1
ATOM 1521 C C . LEU A 1 190 ? -12.120 0.399 -6.341 1.00 98.12 190 LEU A C 1
ATOM 1523 O O . LEU A 1 190 ? -11.437 1.232 -5.741 1.00 98.12 190 LEU A O 1
ATOM 1527 N N . LEU A 1 191 ? -11.580 -0.503 -7.167 1.00 98.06 191 LEU A N 1
ATOM 1528 C CA . LEU A 1 191 ? -10.146 -0.566 -7.461 1.00 98.06 191 LEU A CA 1
ATOM 1529 C C . LEU A 1 191 ? -9.666 0.653 -8.253 1.00 98.06 191 LEU A C 1
ATOM 1531 O O . LEU A 1 191 ? -8.576 1.155 -7.984 1.00 98.06 191 LEU A O 1
ATOM 1535 N N . PHE A 1 192 ? -10.478 1.156 -9.184 1.00 97.62 192 PHE A N 1
ATOM 1536 C CA . PHE A 1 192 ? -10.205 2.387 -9.920 1.00 97.62 192 PHE A CA 1
ATOM 1537 C C . PHE A 1 192 ? -10.071 3.581 -8.970 1.00 97.62 192 PHE A C 1
ATOM 1539 O O . PHE A 1 192 ? -9.078 4.311 -9.031 1.00 97.62 192 PHE A O 1
ATOM 1546 N N . TRP A 1 193 ? -11.016 3.743 -8.039 1.00 98.31 193 TRP A N 1
ATOM 1547 C CA . TRP A 1 193 ? -10.923 4.775 -7.010 1.00 98.31 193 TRP A CA 1
ATOM 1548 C C . TRP A 1 193 ? -9.653 4.622 -6.163 1.00 98.31 193 TRP A C 1
ATOM 1550 O O . TRP A 1 193 ? -8.897 5.586 -6.022 1.00 98.31 193 TRP A O 1
ATOM 1560 N N . PHE A 1 194 ? -9.373 3.414 -5.657 1.00 98.44 194 PHE A N 1
ATOM 1561 C CA . PHE A 1 194 ? -8.182 3.143 -4.844 1.00 98.44 194 PHE A CA 1
ATOM 1562 C C . PHE A 1 194 ? -6.891 3.512 -5.586 1.00 98.44 194 PHE A C 1
ATOM 1564 O O . PHE A 1 194 ? -6.008 4.173 -5.028 1.00 98.44 194 PHE A O 1
ATOM 1571 N N . LEU A 1 195 ? -6.804 3.132 -6.864 1.00 97.12 195 LEU A N 1
ATOM 1572 C CA . LEU A 1 195 ? -5.658 3.422 -7.713 1.00 97.12 195 LEU A CA 1
ATOM 1573 C C . LEU A 1 195 ? -5.436 4.927 -7.847 1.00 97.12 195 LEU A C 1
ATOM 1575 O O . LEU A 1 195 ? -4.328 5.411 -7.613 1.00 97.12 195 LEU A O 1
ATOM 1579 N N . HIS A 1 196 ? -6.482 5.678 -8.187 1.00 97.38 196 HIS A N 1
ATOM 1580 C CA . HIS A 1 196 ? -6.382 7.126 -8.345 1.00 97.38 196 HIS A CA 1
ATOM 1581 C C . HIS A 1 196 ? -6.094 7.837 -7.018 1.00 97.38 196 HIS A C 1
ATOM 1583 O O . HIS A 1 196 ? -5.263 8.746 -6.986 1.00 97.38 196 HIS A O 1
ATOM 1589 N N . ALA A 1 197 ? -6.679 7.389 -5.905 1.00 96.94 197 ALA A N 1
ATOM 1590 C CA . ALA A 1 197 ? -6.377 7.941 -4.588 1.00 96.94 197 ALA A CA 1
ATOM 1591 C C . ALA A 1 197 ? -4.889 7.752 -4.225 1.00 96.94 197 ALA A C 1
ATOM 1593 O O . ALA A 1 197 ? -4.248 8.669 -3.696 1.00 96.94 197 ALA A O 1
ATOM 1594 N N . GLY A 1 198 ? -4.313 6.594 -4.568 1.00 95.88 198 GLY A N 1
ATOM 1595 C CA . GLY A 1 198 ? -2.884 6.304 -4.428 1.00 95.88 198 GLY A CA 1
ATOM 1596 C C . GLY A 1 198 ? -1.997 7.150 -5.349 1.00 95.88 198 GLY A C 1
ATOM 1597 O O . GLY A 1 198 ? -1.082 7.825 -4.865 1.00 95.88 198 GLY A O 1
ATOM 1598 N N . MET A 1 199 ? -2.289 7.164 -6.654 1.00 95.31 199 MET A N 1
ATOM 1599 C CA . MET A 1 199 ? -1.523 7.895 -7.680 1.00 95.31 199 MET A CA 1
ATOM 1600 C C . MET A 1 199 ? -1.426 9.391 -7.402 1.00 95.31 199 MET A C 1
ATOM 1602 O O . MET A 1 199 ? -0.399 10.009 -7.684 1.00 95.31 199 MET A O 1
ATOM 1606 N N . TRP A 1 200 ? -2.468 9.972 -6.816 1.00 93.88 200 TRP A N 1
ATOM 1607 C CA . TRP A 1 200 ? -2.535 11.406 -6.550 1.00 93.88 200 TRP A CA 1
ATOM 1608 C C . TRP A 1 200 ? -2.148 11.777 -5.119 1.00 93.88 200 TRP A C 1
ATOM 1610 O O . TRP A 1 200 ? -2.053 12.957 -4.789 1.00 93.88 200 TRP A O 1
ATOM 1620 N N . GLY A 1 201 ? -1.821 10.791 -4.279 1.00 93.88 201 GLY A N 1
ATOM 1621 C CA . GLY A 1 201 ? -1.409 11.034 -2.898 1.00 93.88 201 GLY A CA 1
ATOM 1622 C C . GLY A 1 201 ? -2.533 11.622 -2.048 1.00 93.88 201 GLY A C 1
ATOM 1623 O O . GLY A 1 201 ? -2.264 12.444 -1.176 1.00 93.88 201 GLY A O 1
ATOM 1624 N N . ARG A 1 202 ? -3.783 11.196 -2.276 1.00 94.81 202 ARG A N 1
ATOM 1625 C CA . ARG A 1 202 ? -4.972 11.710 -1.574 1.00 94.81 202 ARG A CA 1
ATOM 1626 C C . ARG A 1 202 ? -4.823 11.674 -0.050 1.00 94.81 202 ARG A C 1
ATOM 1628 O O . ARG A 1 202 ? -5.317 12.555 0.633 1.00 94.81 202 ARG A O 1
ATOM 1635 N N . PHE A 1 203 ? -4.068 10.711 0.477 1.00 93.62 203 PHE A N 1
ATOM 1636 C CA . PHE A 1 203 ? -3.835 10.536 1.914 1.00 93.62 203 PHE A CA 1
ATOM 1637 C C . PHE A 1 203 ? -2.407 10.876 2.376 1.00 93.62 203 PHE A C 1
ATOM 1639 O O . PHE A 1 203 ? -1.964 10.363 3.399 1.00 93.62 203 PHE A O 1
ATOM 1646 N N . SER A 1 204 ? -1.642 11.685 1.629 1.00 88.06 204 SER A N 1
ATOM 1647 C CA . SER A 1 204 ? -0.301 12.117 2.076 1.00 88.06 204 SER A CA 1
ATOM 1648 C C . SER A 1 204 ? -0.312 13.364 2.969 1.00 88.06 204 SER A C 1
ATOM 1650 O O . SER A 1 204 ? 0.728 13.719 3.513 1.00 88.06 204 SER A O 1
ATOM 1652 N N . GLY A 1 205 ? -1.454 14.054 3.063 1.00 85.38 205 GLY A N 1
ATOM 1653 C CA . GLY A 1 205 ? -1.651 15.257 3.877 1.00 85.38 205 GLY A CA 1
ATOM 1654 C C . GLY A 1 205 ? -2.565 14.993 5.075 1.00 85.38 205 GLY A C 1
ATOM 1655 O O . GLY A 1 205 ? -2.265 14.152 5.917 1.00 85.38 205 GLY A O 1
ATOM 1656 N N . SER A 1 206 ? -3.694 15.705 5.142 1.00 86.81 206 SER A N 1
ATOM 1657 C CA . SER A 1 206 ? -4.711 15.576 6.198 1.00 86.81 206 SER A CA 1
ATOM 1658 C C . SER A 1 206 ? -5.508 14.272 6.083 1.00 86.81 206 SER A C 1
ATOM 1660 O O . SER A 1 206 ? -6.681 14.280 5.715 1.00 86.81 206 SER A O 1
ATOM 1662 N N . THR A 1 207 ? -4.862 13.144 6.383 1.00 90.12 207 THR A N 1
ATOM 1663 C CA .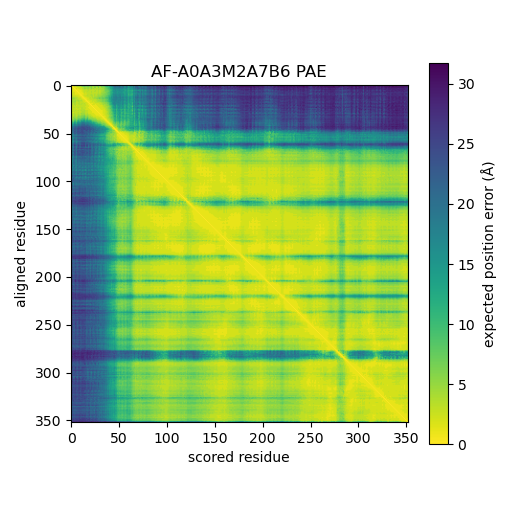 THR A 1 207 ? -5.413 11.791 6.221 1.00 90.12 207 THR A CA 1
ATOM 1664 C C . THR A 1 207 ? -6.802 11.628 6.828 1.00 90.12 207 THR A C 1
ATOM 1666 O O . THR A 1 207 ? -7.685 11.119 6.153 1.00 90.12 207 THR A O 1
ATOM 1669 N N . GLU A 1 208 ? -7.016 12.080 8.067 1.00 89.75 208 GLU A N 1
ATOM 1670 C CA . GLU A 1 208 ? -8.309 11.942 8.758 1.00 89.75 208 GLU A CA 1
ATOM 1671 C C . GLU A 1 208 ? -9.422 12.691 8.019 1.00 89.75 208 GLU A C 1
ATOM 1673 O O . GLU A 1 208 ? -10.424 12.086 7.661 1.00 89.75 208 GLU A O 1
ATOM 1678 N N . SER A 1 209 ? -9.204 13.969 7.693 1.00 92.12 209 SER A N 1
ATOM 1679 C CA . SER A 1 209 ? -10.176 14.785 6.955 1.00 92.12 209 SER A CA 1
ATOM 1680 C C . SER A 1 209 ? -10.522 14.192 5.594 1.00 92.12 209 SER A C 1
ATOM 1682 O O . SER A 1 209 ? -11.661 14.262 5.149 1.00 92.12 209 SER A O 1
ATOM 1684 N N . TYR A 1 210 ? -9.525 13.621 4.927 1.00 95.12 210 TYR A N 1
ATOM 1685 C CA . TYR A 1 210 ? -9.694 13.012 3.622 1.00 95.12 210 TYR A CA 1
ATOM 1686 C C . TYR A 1 210 ? -10.446 11.685 3.683 1.00 95.12 210 TYR A C 1
ATOM 1688 O O . TYR A 1 210 ? -11.284 11.450 2.819 1.00 95.12 210 TYR A O 1
ATOM 1696 N N . ILE A 1 211 ? -10.203 10.863 4.706 1.00 96.19 211 ILE A N 1
ATOM 1697 C CA . ILE A 1 211 ? -11.017 9.672 4.958 1.00 96.19 211 ILE A CA 1
ATOM 1698 C C . ILE A 1 211 ? -12.455 10.094 5.289 1.00 96.19 211 ILE A C 1
ATOM 1700 O O . ILE A 1 211 ? -13.360 9.563 4.666 1.00 96.19 211 ILE A O 1
ATOM 1704 N N . ASP A 1 212 ? -12.682 11.067 6.179 1.00 94.94 212 ASP A N 1
ATOM 1705 C CA . ASP A 1 212 ? -14.039 11.520 6.544 1.00 94.94 212 ASP A CA 1
ATOM 1706 C C . ASP A 1 212 ? -14.843 11.996 5.318 1.00 94.94 212 ASP A C 1
ATOM 1708 O O . ASP A 1 212 ? -15.976 11.569 5.125 1.00 94.94 212 ASP A O 1
ATOM 1712 N N . GLN A 1 213 ? -14.240 12.808 4.439 1.00 95.12 213 GLN A N 1
ATOM 1713 C CA . GLN A 1 213 ? -14.873 13.241 3.179 1.00 95.12 213 GLN A CA 1
ATOM 1714 C C . GLN A 1 213 ? -15.236 12.070 2.257 1.00 95.12 213 GLN A C 1
ATOM 1716 O O . GLN A 1 213 ? -16.241 12.112 1.546 1.00 95.12 213 GLN A O 1
ATOM 1721 N N . ASP A 1 214 ? -14.381 11.049 2.219 1.00 96.81 214 ASP A N 1
ATOM 1722 C CA . ASP A 1 214 ? -14.578 9.880 1.370 1.00 96.81 214 ASP A CA 1
ATOM 1723 C C . ASP A 1 214 ? -15.643 8.943 1.970 1.00 96.81 214 ASP A C 1
ATOM 1725 O O . ASP A 1 214 ? -16.439 8.372 1.230 1.00 96.81 214 ASP A O 1
ATOM 1729 N N . LEU A 1 215 ? -15.717 8.831 3.301 1.00 96.12 215 LEU A N 1
ATOM 1730 C CA . LEU A 1 215 ? -16.785 8.116 4.006 1.00 96.12 215 LEU A CA 1
ATOM 1731 C C . LEU A 1 215 ? -18.134 8.821 3.812 1.00 96.12 215 LEU A C 1
ATOM 1733 O O . LEU A 1 215 ? -19.109 8.167 3.461 1.00 96.12 215 LEU A O 1
ATOM 1737 N N . GLU A 1 216 ? -18.187 10.150 3.917 1.00 94.94 216 GLU A N 1
ATOM 1738 C CA . GLU A 1 216 ? -19.399 10.936 3.635 1.00 94.94 216 GLU A CA 1
ATOM 1739 C C . GLU A 1 216 ? -19.904 10.732 2.194 1.00 94.94 216 GLU A C 1
ATOM 1741 O O . GLU A 1 216 ? -21.109 10.710 1.941 1.00 94.94 216 GLU A O 1
ATOM 1746 N N . ALA A 1 217 ? -18.998 10.533 1.231 1.00 95.81 217 ALA A N 1
ATOM 1747 C CA . ALA A 1 217 ? -19.371 10.222 -0.148 1.00 95.81 217 ALA A CA 1
ATOM 1748 C C . ALA A 1 217 ? -20.028 8.835 -0.301 1.00 95.81 217 ALA A C 1
ATOM 1750 O O . ALA A 1 217 ? -20.767 8.615 -1.263 1.00 95.81 217 ALA A O 1
ATOM 1751 N N . LEU A 1 218 ? -19.773 7.908 0.624 1.00 95.00 218 LEU A N 1
ATOM 1752 C CA . LEU A 1 218 ? -20.399 6.585 0.648 1.00 95.00 218 LEU A CA 1
ATOM 1753 C C . LEU A 1 218 ? -21.783 6.593 1.307 1.00 95.00 218 LEU A C 1
ATOM 1755 O O . LEU A 1 218 ? -22.603 5.740 0.981 1.00 95.00 218 LEU A O 1
ATOM 1759 N N . GLU A 1 219 ? -22.044 7.543 2.203 1.00 90.31 219 GLU A N 1
ATOM 1760 C CA . GLU A 1 219 ? -23.282 7.613 2.979 1.00 90.31 219 GLU A CA 1
ATOM 1761 C C . GLU A 1 219 ? -24.433 8.310 2.222 1.00 90.31 219 GLU A C 1
ATOM 1763 O O . GLU A 1 219 ? -24.242 9.170 1.354 1.00 90.31 219 GLU A O 1
ATOM 1768 N N . GLY A 1 220 ? -25.665 7.973 2.616 1.00 85.88 220 GLY A N 1
ATOM 1769 C CA . GLY A 1 220 ? -26.898 8.574 2.100 1.00 85.88 220 GLY A CA 1
ATOM 1770 C C . GLY A 1 220 ? -27.483 7.889 0.852 1.00 85.88 220 GLY A C 1
ATOM 1771 O O . GLY A 1 220 ? -26.862 7.005 0.267 1.00 85.88 220 GLY A O 1
ATOM 1772 N N . PRO A 1 221 ? -28.703 8.281 0.434 1.00 82.12 221 PRO A N 1
ATOM 1773 C CA . PRO A 1 221 ? -29.429 7.638 -0.669 1.00 82.12 221 PRO A CA 1
ATOM 1774 C C . PRO A 1 221 ? -28.754 7.815 -2.038 1.00 82.12 221 PRO A C 1
ATOM 1776 O O . PRO A 1 221 ? -28.861 6.931 -2.880 1.00 82.12 221 PRO A O 1
ATOM 1779 N N . ASP A 1 222 ? -28.027 8.920 -2.227 1.00 85.88 222 ASP A N 1
ATOM 1780 C CA . ASP A 1 222 ? -27.234 9.207 -3.432 1.00 85.88 222 ASP A CA 1
ATOM 1781 C C . ASP A 1 222 ? -25.733 8.898 -3.231 1.00 85.88 222 ASP A C 1
ATOM 1783 O O . ASP A 1 222 ? -24.882 9.344 -4.006 1.00 85.88 222 ASP A O 1
ATOM 1787 N N . GLY A 1 223 ? -25.387 8.214 -2.135 1.00 89.69 223 GLY A N 1
ATOM 1788 C CA . GLY A 1 223 ? -24.024 7.808 -1.799 1.00 89.69 223 GLY A CA 1
ATOM 1789 C C . GLY A 1 223 ? -23.535 6.607 -2.612 1.00 89.69 223 GLY A C 1
ATOM 1790 O O . GLY A 1 223 ? -24.290 5.953 -3.331 1.00 89.69 223 GLY A O 1
ATOM 1791 N N . GLY A 1 224 ? -22.242 6.305 -2.501 1.00 93.62 224 GLY A N 1
ATOM 1792 C CA . GLY A 1 224 ? -21.638 5.091 -3.058 1.00 93.62 224 GLY A CA 1
ATOM 1793 C C . GLY A 1 224 ? -20.391 5.352 -3.900 1.00 93.62 224 GLY A C 1
ATOM 1794 O O . GLY A 1 224 ? -19.858 6.462 -3.939 1.00 93.62 224 GLY A O 1
ATOM 1795 N N . ILE A 1 225 ? -19.901 4.311 -4.590 1.00 95.81 225 ILE A N 1
ATOM 1796 C CA . ILE A 1 225 ? -18.607 4.376 -5.295 1.00 95.81 225 ILE A CA 1
ATOM 1797 C C . ILE A 1 225 ? -18.599 5.456 -6.385 1.00 95.81 225 ILE A C 1
ATOM 1799 O O . ILE A 1 225 ? -17.587 6.124 -6.569 1.00 95.81 225 ILE A O 1
ATOM 1803 N N . ASP A 1 226 ? -19.707 5.662 -7.099 1.00 96.12 226 ASP A N 1
ATOM 1804 C CA . ASP A 1 226 ? -19.754 6.661 -8.174 1.00 96.12 226 ASP A CA 1
ATOM 1805 C C . ASP A 1 226 ? -19.563 8.086 -7.638 1.00 96.12 226 ASP A C 1
ATOM 1807 O O . ASP A 1 226 ? -18.764 8.851 -8.183 1.00 96.12 226 ASP A O 1
ATOM 1811 N N . LYS A 1 227 ? -20.205 8.417 -6.512 1.00 96.69 227 LYS A N 1
ATOM 1812 C CA . LYS A 1 227 ? -20.009 9.699 -5.823 1.00 96.69 227 LYS A CA 1
ATOM 1813 C C . LYS A 1 227 ? -18.591 9.824 -5.265 1.00 96.69 227 LYS A C 1
ATOM 1815 O O . LYS A 1 227 ? -17.975 10.882 -5.379 1.00 96.69 227 LYS A O 1
ATOM 1820 N N . LEU A 1 228 ? -18.045 8.732 -4.732 1.00 96.75 228 LEU A N 1
ATOM 1821 C CA . LEU A 1 228 ? -16.671 8.665 -4.241 1.00 96.75 228 LEU A CA 1
ATOM 1822 C C . LEU A 1 228 ? -15.634 8.916 -5.363 1.00 96.75 228 LEU A C 1
ATOM 1824 O O . LEU A 1 228 ? -14.667 9.658 -5.167 1.00 96.75 228 LEU A O 1
ATOM 1828 N N . ILE A 1 229 ? -15.846 8.356 -6.559 1.00 97.38 229 ILE A N 1
ATOM 1829 C CA . ILE A 1 229 ? -15.020 8.617 -7.750 1.00 97.38 229 ILE A CA 1
ATOM 1830 C C . ILE A 1 229 ? -15.169 10.069 -8.210 1.00 97.38 229 ILE A C 1
ATOM 1832 O O . ILE A 1 229 ? -14.167 10.715 -8.527 1.00 97.38 229 ILE A O 1
ATOM 1836 N N . GLU A 1 230 ? -16.392 10.598 -8.234 1.00 96.56 230 GLU A N 1
ATOM 1837 C CA . GLU A 1 230 ? -16.642 11.976 -8.655 1.00 96.56 230 GLU A CA 1
ATOM 1838 C C . GLU A 1 230 ? -15.980 12.987 -7.711 1.00 96.56 230 GLU A C 1
ATOM 1840 O O . GLU A 1 230 ? -15.303 13.907 -8.170 1.00 96.56 230 GLU A O 1
ATOM 1845 N N . HIS A 1 231 ? -16.068 12.773 -6.396 1.00 95.25 231 HIS A N 1
ATOM 1846 C CA . HIS A 1 231 ? -15.348 13.579 -5.406 1.00 95.25 231 HIS A CA 1
ATOM 1847 C C . HIS A 1 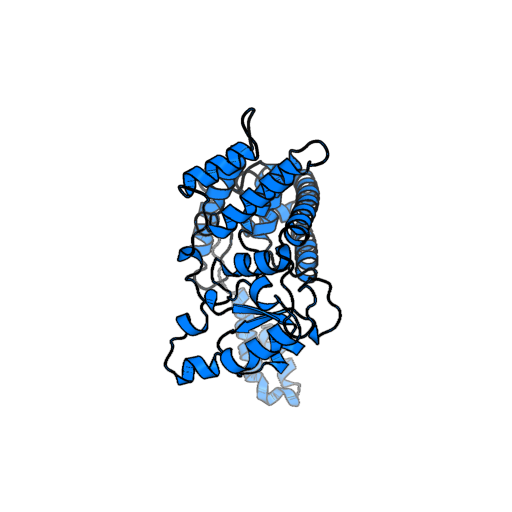231 ? -13.835 13.564 -5.652 1.00 95.25 231 HIS A C 1
ATOM 1849 O O . HIS A 1 231 ? -13.196 14.619 -5.649 1.00 95.25 231 HIS A O 1
ATOM 1855 N N . LEU A 1 232 ? -13.255 12.390 -5.925 1.00 96.00 232 LEU A N 1
ATOM 1856 C CA . LEU A 1 232 ? -11.831 12.274 -6.237 1.00 96.00 232 LEU A CA 1
ATOM 1857 C C . LEU A 1 232 ? -11.461 13.025 -7.528 1.00 96.00 232 LEU A C 1
ATOM 1859 O O . LEU A 1 232 ? -10.428 13.701 -7.573 1.00 96.00 232 LEU A O 1
ATOM 1863 N N . ARG A 1 233 ? -12.306 12.939 -8.564 1.00 96.50 233 ARG A N 1
ATOM 1864 C CA . ARG A 1 233 ? -12.126 13.654 -9.836 1.00 96.50 233 ARG A CA 1
ATOM 1865 C C . ARG A 1 233 ? -12.142 15.166 -9.630 1.00 96.50 233 ARG A C 1
ATOM 1867 O O . ARG A 1 233 ? -11.263 15.844 -10.161 1.00 96.50 233 ARG A O 1
ATOM 1874 N N . LEU A 1 234 ? -13.106 15.679 -8.865 1.00 95.50 234 LEU A N 1
ATOM 1875 C CA . LEU A 1 234 ? -13.235 17.106 -8.558 1.00 95.50 234 LEU A CA 1
ATOM 1876 C C . LEU A 1 234 ? -12.079 17.612 -7.689 1.00 95.50 234 LEU A C 1
ATOM 1878 O O . LEU A 1 234 ? -11.568 18.700 -7.940 1.00 95.50 234 LEU A O 1
ATOM 1882 N N . TRP A 1 235 ? -11.624 16.813 -6.720 1.00 94.88 235 TRP A N 1
ATOM 1883 C CA . TRP A 1 235 ? -10.484 17.158 -5.868 1.00 94.88 235 TRP A CA 1
ATOM 1884 C C . TRP A 1 235 ? -9.168 17.268 -6.654 1.00 94.88 235 TRP A C 1
ATOM 1886 O O . TRP A 1 235 ? -8.404 18.204 -6.427 1.00 94.88 235 TRP A O 1
ATOM 1896 N N . HIS A 1 236 ? -8.896 16.339 -7.579 1.00 93.25 236 HIS A N 1
ATOM 1897 C CA . HIS A 1 236 ? -7.654 16.356 -8.366 1.00 93.25 236 HIS A CA 1
ATOM 1898 C C . HIS A 1 236 ? -7.731 17.263 -9.611 1.00 93.25 236 HIS A C 1
ATOM 1900 O O . HIS A 1 236 ? -6.703 17.713 -10.108 1.00 93.25 236 HIS A O 1
ATOM 1906 N N . GLY A 1 237 ? -8.934 17.531 -10.133 1.00 91.62 237 GLY A N 1
ATOM 1907 C CA . GLY A 1 237 ? -9.142 18.281 -11.380 1.00 91.62 237 GLY A CA 1
ATOM 1908 C C . GLY A 1 237 ? -9.116 17.421 -12.652 1.00 91.62 237 GLY A C 1
ATOM 1909 O O . GLY A 1 237 ? -9.073 17.951 -13.760 1.00 91.62 237 GLY A O 1
ATOM 1910 N N . GLY A 1 238 ? -9.150 16.092 -12.517 1.00 91.69 238 GLY A N 1
ATOM 1911 C CA . GLY A 1 238 ? -9.132 15.131 -13.623 1.00 91.69 238 GLY A CA 1
ATOM 1912 C C . GLY A 1 238 ? -8.488 13.806 -13.224 1.00 91.69 238 GLY A C 1
ATOM 1913 O O . GLY A 1 238 ? -7.841 13.715 -12.190 1.00 91.69 238 GLY A O 1
ATOM 1914 N N . LEU A 1 239 ? -8.650 12.757 -14.032 1.00 93.12 239 LEU A N 1
ATOM 1915 C CA . LEU A 1 239 ? -8.081 11.428 -13.743 1.00 93.12 239 LEU A CA 1
ATOM 1916 C C . LEU A 1 239 ? -7.131 10.931 -14.844 1.00 93.12 239 LEU A C 1
ATOM 1918 O O . LEU A 1 239 ? -6.663 9.798 -14.803 1.00 93.12 239 LEU A O 1
ATOM 1922 N N . ARG A 1 240 ? -6.814 11.773 -15.834 1.00 94.25 240 ARG A N 1
ATOM 1923 C CA . ARG A 1 240 ? -5.914 11.401 -16.927 1.00 94.25 240 ARG A CA 1
ATOM 1924 C C . ARG A 1 240 ? -4.472 11.314 -16.425 1.00 94.25 240 ARG A C 1
ATOM 1926 O O . ARG A 1 240 ? -3.947 12.261 -15.849 1.00 94.25 240 ARG A O 1
ATOM 1933 N N . VAL A 1 241 ? -3.823 10.183 -16.687 1.00 93.81 241 VAL A N 1
ATOM 1934 C CA . VAL A 1 241 ? -2.381 10.020 -16.475 1.00 93.81 241 VAL A CA 1
ATOM 1935 C C . VAL A 1 241 ? -1.632 10.536 -17.707 1.00 93.81 241 VAL A C 1
ATOM 1937 O O . VAL A 1 241 ? -2.012 10.245 -18.839 1.00 93.81 241 VAL A O 1
ATOM 1940 N N . GLU A 1 242 ? -0.563 11.296 -17.484 1.00 93.56 242 GLU A N 1
ATOM 1941 C CA . GLU A 1 242 ? 0.272 11.909 -18.513 1.00 93.56 242 GLU A CA 1
ATOM 1942 C C . GLU A 1 242 ? 1.748 11.526 -18.312 1.00 93.56 242 GLU A C 1
ATOM 1944 O O . GLU A 1 242 ? 2.143 11.200 -17.186 1.00 93.56 242 GLU A O 1
ATOM 1949 N N . PRO A 1 243 ? 2.597 11.610 -19.358 1.00 92.25 243 PRO A N 1
ATOM 1950 C CA . PRO A 1 243 ? 4.025 11.303 -19.242 1.00 92.25 243 PRO A CA 1
ATOM 1951 C C . PRO A 1 243 ? 4.741 12.095 -18.136 1.00 92.25 243 PRO A C 1
ATOM 1953 O O . PRO A 1 243 ? 5.622 11.562 -17.462 1.00 92.25 243 PRO A O 1
ATOM 1956 N N . GLY A 1 244 ? 4.319 13.341 -17.885 1.00 93.25 244 GLY A N 1
ATOM 1957 C CA . GLY A 1 244 ? 4.883 14.202 -16.839 1.00 93.25 244 GLY A CA 1
ATOM 1958 C C . GLY A 1 244 ? 4.777 13.631 -15.418 1.00 93.25 244 GLY A C 1
ATOM 1959 O O . GLY A 1 244 ? 5.587 13.982 -14.557 1.00 93.25 244 GLY A O 1
ATOM 1960 N N . HIS A 1 245 ? 3.852 12.699 -15.168 1.00 93.69 245 HIS A N 1
ATOM 1961 C CA . HIS A 1 245 ? 3.701 12.052 -13.862 1.00 93.69 245 HIS A CA 1
ATOM 1962 C C . HIS A 1 245 ? 4.783 10.997 -13.564 1.00 93.69 245 HIS A C 1
ATOM 1964 O O . HIS A 1 245 ? 5.011 10.661 -12.401 1.00 93.69 245 HIS A O 1
ATOM 1970 N N . PHE A 1 246 ? 5.505 10.512 -14.580 1.00 94.19 246 PHE A N 1
ATOM 1971 C CA . PHE A 1 246 ? 6.579 9.516 -14.437 1.00 94.19 246 PHE A CA 1
ATOM 1972 C C . PHE A 1 246 ? 7.981 10.137 -14.293 1.00 94.19 246 PHE A C 1
ATOM 1974 O O . PHE A 1 246 ? 8.990 9.448 -14.410 1.00 94.19 246 PHE A O 1
ATOM 1981 N N . THR A 1 247 ? 8.066 11.436 -13.994 1.00 92.88 247 THR A N 1
ATOM 1982 C CA . THR A 1 247 ? 9.336 12.175 -13.838 1.00 92.88 247 THR A CA 1
ATOM 1983 C C . THR A 1 247 ? 10.043 11.939 -12.496 1.00 92.88 247 THR A C 1
ATOM 1985 O O . THR A 1 247 ? 11.173 12.384 -12.297 1.00 92.88 247 THR A O 1
ATOM 1988 N N . GLY A 1 248 ? 9.395 11.236 -11.561 1.00 94.50 248 GLY A N 1
ATOM 1989 C CA . GLY A 1 248 ? 9.981 10.869 -10.272 1.00 94.50 248 GLY A CA 1
ATOM 1990 C C . GLY A 1 248 ? 11.160 9.893 -10.389 1.00 94.50 248 GLY A C 1
ATOM 1991 O O . GLY A 1 248 ? 11.395 9.276 -11.428 1.00 94.50 248 GLY A O 1
ATOM 1992 N N . TRP A 1 249 ? 11.896 9.725 -9.289 1.00 95.88 249 TRP A N 1
ATOM 1993 C CA . TRP A 1 249 ? 13.058 8.837 -9.230 1.00 95.88 249 TRP A CA 1
ATOM 1994 C C . TRP A 1 249 ? 13.099 8.004 -7.945 1.00 95.88 249 TRP A C 1
ATOM 1996 O O . TRP A 1 249 ? 12.652 8.427 -6.876 1.00 95.88 249 TRP A O 1
ATOM 2006 N N . GLY A 1 250 ? 13.684 6.812 -8.051 1.00 94.81 250 GLY A N 1
ATOM 2007 C CA . GLY A 1 250 ? 13.824 5.855 -6.959 1.00 94.81 250 GLY A CA 1
ATOM 2008 C C . GLY A 1 250 ? 12.530 5.122 -6.596 1.00 94.81 250 GLY A C 1
ATOM 2009 O O . GLY A 1 250 ? 11.446 5.406 -7.096 1.00 94.81 250 GLY A O 1
ATOM 2010 N N . LEU A 1 251 ? 12.653 4.163 -5.675 1.00 92.00 251 LEU A N 1
ATOM 2011 C CA . LEU A 1 251 ? 11.540 3.300 -5.251 1.00 92.00 251 LEU A CA 1
ATOM 2012 C C . LEU A 1 251 ? 10.483 4.039 -4.412 1.00 92.00 251 LEU A C 1
ATOM 2014 O O . LEU A 1 251 ? 9.396 3.518 -4.200 1.00 92.00 251 LEU A O 1
ATOM 2018 N N . GLY A 1 252 ? 10.810 5.235 -3.911 1.00 91.69 252 GLY A N 1
ATOM 2019 C CA . GLY A 1 252 ? 9.878 6.103 -3.187 1.00 91.69 252 GLY A CA 1
ATOM 2020 C C . GLY A 1 252 ? 9.082 7.048 -4.091 1.00 91.69 252 GLY A C 1
ATOM 2021 O O . GLY A 1 252 ? 8.262 7.813 -3.588 1.00 91.69 252 GLY A O 1
ATOM 2022 N N . ALA A 1 253 ? 9.325 7.040 -5.407 1.00 94.38 253 ALA A N 1
ATOM 2023 C CA . ALA A 1 253 ? 8.557 7.853 -6.337 1.00 94.38 253 ALA A CA 1
ATOM 2024 C C . ALA A 1 253 ? 7.090 7.408 -6.350 1.00 94.38 253 ALA A C 1
ATOM 2026 O O . ALA A 1 253 ? 6.788 6.218 -6.396 1.00 94.38 253 ALA A O 1
ATOM 2027 N N . ARG A 1 254 ? 6.163 8.370 -6.378 1.00 92.62 254 ARG A N 1
ATOM 2028 C CA . ARG A 1 254 ? 4.719 8.096 -6.301 1.00 92.62 254 ARG A CA 1
ATOM 2029 C C . ARG A 1 254 ? 4.210 7.166 -7.409 1.00 92.62 254 ARG A C 1
ATOM 2031 O O . ARG A 1 254 ? 3.311 6.370 -7.171 1.00 92.62 254 ARG A O 1
ATOM 2038 N N . PHE A 1 255 ? 4.817 7.247 -8.592 1.00 96.06 255 PHE A N 1
ATOM 2039 C CA . PHE A 1 255 ? 4.475 6.433 -9.759 1.00 96.06 255 PHE A CA 1
ATOM 2040 C C . PHE A 1 255 ? 5.286 5.128 -9.872 1.00 96.06 255 PHE A C 1
ATOM 2042 O O . PHE A 1 255 ? 5.030 4.339 -10.778 1.00 96.06 255 PHE A O 1
ATOM 2049 N N . TYR A 1 256 ? 6.206 4.836 -8.940 1.00 96.31 256 TYR A N 1
ATOM 2050 C CA . TYR A 1 256 ? 6.897 3.539 -8.899 1.00 96.31 256 TYR A CA 1
ATOM 2051 C C . TYR A 1 256 ? 5.914 2.359 -8.735 1.00 96.31 256 TYR A C 1
ATOM 2053 O O . TYR A 1 256 ? 5.978 1.427 -9.539 1.00 96.31 256 TYR A O 1
ATOM 2061 N N . PRO A 1 257 ? 4.951 2.393 -7.788 1.00 96.31 257 PRO A N 1
ATOM 2062 C CA . PRO A 1 257 ? 3.892 1.387 -7.707 1.00 96.31 257 PRO A CA 1
ATOM 2063 C C . PRO A 1 257 ? 3.068 1.230 -8.984 1.00 96.31 257 PRO A C 1
ATOM 2065 O O . PRO A 1 257 ? 2.654 0.123 -9.299 1.00 96.31 257 PRO A O 1
ATOM 2068 N N . VAL A 1 258 ? 2.850 2.313 -9.740 1.00 96.38 258 VAL A N 1
ATOM 2069 C CA . VAL A 1 258 ? 2.108 2.264 -11.010 1.00 96.38 258 VAL A CA 1
ATOM 2070 C C . VAL A 1 258 ? 2.907 1.498 -12.057 1.00 96.38 258 VAL A C 1
ATOM 2072 O O . VAL A 1 258 ? 2.358 0.620 -12.710 1.00 96.38 258 VAL A O 1
ATOM 2075 N N . LEU A 1 259 ? 4.211 1.764 -12.177 1.00 95.12 259 LEU A N 1
ATOM 2076 C CA . LEU A 1 259 ? 5.091 1.006 -13.069 1.00 95.12 259 LEU A CA 1
ATOM 2077 C C . LEU A 1 259 ? 5.108 -0.491 -12.703 1.00 95.12 259 LEU A C 1
ATOM 2079 O O . LEU A 1 259 ? 5.014 -1.352 -13.579 1.00 95.12 259 LEU A O 1
ATOM 2083 N N . TYR A 1 260 ? 5.163 -0.803 -11.405 1.00 95.44 260 TYR A N 1
ATOM 2084 C CA . TYR A 1 260 ? 5.070 -2.176 -10.905 1.00 95.44 260 TYR A CA 1
ATOM 2085 C C . TYR A 1 260 ? 3.721 -2.826 -11.248 1.00 95.44 260 TYR A C 1
ATOM 2087 O O . TYR A 1 260 ? 3.681 -3.930 -11.788 1.00 95.44 260 TYR A O 1
ATOM 2095 N N . MET A 1 261 ? 2.615 -2.128 -10.985 1.00 95.44 261 MET A N 1
ATOM 2096 C CA . MET A 1 261 ? 1.260 -2.578 -11.306 1.00 95.44 261 MET A CA 1
ATOM 2097 C C . MET A 1 261 ? 1.117 -2.877 -12.798 1.00 95.44 261 MET A C 1
ATOM 2099 O O . MET A 1 261 ? 0.659 -3.955 -13.161 1.00 95.44 261 MET A O 1
ATOM 2103 N N . LEU A 1 262 ? 1.541 -1.951 -13.663 1.00 93.81 262 LEU A N 1
ATOM 2104 C CA . LEU A 1 262 ? 1.479 -2.126 -15.111 1.00 93.81 262 LEU A CA 1
ATOM 2105 C C . LEU A 1 262 ? 2.270 -3.364 -15.544 1.00 93.81 262 LEU A C 1
ATOM 2107 O O . LEU A 1 262 ? 1.778 -4.144 -16.352 1.00 93.81 262 LEU A O 1
ATOM 2111 N N . THR A 1 263 ? 3.453 -3.586 -14.964 1.00 93.19 263 THR A N 1
ATOM 2112 C CA . THR A 1 263 ? 4.276 -4.781 -15.223 1.00 93.19 263 THR A CA 1
ATOM 2113 C C . THR A 1 263 ? 3.516 -6.064 -14.881 1.00 93.19 263 THR A C 1
ATOM 2115 O O . THR A 1 263 ? 3.501 -7.013 -15.664 1.00 93.19 263 THR A O 1
ATOM 2118 N N . ARG A 1 264 ? 2.844 -6.096 -13.725 1.00 91.69 264 ARG A N 1
ATOM 2119 C CA . ARG A 1 264 ? 2.074 -7.262 -13.271 1.00 91.69 264 ARG A CA 1
ATOM 2120 C C . ARG A 1 264 ? 0.810 -7.490 -14.098 1.00 91.69 264 ARG A C 1
ATOM 2122 O O . ARG A 1 264 ? 0.565 -8.611 -14.532 1.00 91.69 264 ARG A O 1
ATOM 2129 N N . MET A 1 265 ? 0.019 -6.440 -14.307 1.00 91.19 265 MET A N 1
ATOM 2130 C CA . MET A 1 265 ? -1.269 -6.505 -15.004 1.00 91.19 265 MET A CA 1
ATOM 2131 C C . MET A 1 265 ? -1.116 -6.708 -16.511 1.00 91.19 265 MET A C 1
ATOM 2133 O O . MET A 1 265 ? -1.923 -7.405 -17.115 1.00 91.19 265 MET A O 1
ATOM 2137 N N . GLY A 1 266 ? -0.090 -6.107 -17.114 1.00 90.88 266 GLY A N 1
ATOM 2138 C CA . GLY A 1 266 ? 0.211 -6.229 -18.541 1.00 90.88 266 GLY A CA 1
ATOM 2139 C C . GLY A 1 266 ? 0.912 -7.532 -18.919 1.00 90.88 266 GLY A C 1
ATOM 2140 O O . GLY A 1 266 ? 1.288 -7.688 -20.075 1.00 90.88 266 GLY A O 1
ATOM 2141 N N . GLU A 1 267 ? 1.120 -8.439 -17.957 1.00 91.19 267 GLU A N 1
ATOM 2142 C CA . GLU A 1 267 ? 1.879 -9.682 -18.131 1.00 91.19 267 GLU A CA 1
ATOM 2143 C C . GLU A 1 267 ? 3.248 -9.456 -18.798 1.00 91.19 267 GLU A C 1
ATOM 2145 O O . GLU A 1 267 ? 3.668 -10.222 -19.670 1.00 91.19 267 GLU A O 1
ATOM 2150 N N . ALA A 1 268 ? 3.954 -8.402 -18.367 1.00 94.88 268 ALA A N 1
ATOM 2151 C CA . ALA A 1 268 ? 5.301 -8.086 -18.828 1.00 94.88 268 ALA A CA 1
ATOM 2152 C C . ALA A 1 268 ? 6.201 -9.325 -18.765 1.00 94.88 268 ALA A C 1
ATOM 2154 O O . ALA A 1 268 ? 6.129 -10.110 -17.816 1.00 94.88 268 ALA A O 1
ATOM 2155 N N . ARG A 1 269 ? 7.050 -9.507 -19.776 1.00 95.69 269 ARG A N 1
ATOM 2156 C CA . ARG A 1 269 ? 7.850 -10.725 -19.934 1.00 95.69 269 ARG A CA 1
ATOM 2157 C C . ARG A 1 269 ? 9.309 -10.493 -19.555 1.00 95.69 269 ARG A C 1
ATOM 2159 O O . ARG A 1 269 ? 9.889 -9.449 -19.863 1.00 95.69 269 ARG A O 1
ATOM 2166 N N . ASP A 1 270 ? 9.895 -11.487 -18.896 1.00 95.75 270 ASP A N 1
ATOM 2167 C CA . ASP A 1 270 ? 11.317 -11.526 -18.569 1.00 95.75 270 ASP A CA 1
ATOM 2168 C C . ASP A 1 270 ? 12.159 -11.641 -19.847 1.00 95.75 270 ASP A C 1
ATOM 2170 O O . ASP A 1 270 ? 11.843 -12.419 -20.745 1.00 95.75 270 ASP A O 1
ATOM 2174 N N . TRP A 1 271 ? 13.250 -10.885 -19.928 1.00 96.44 271 TRP A N 1
ATOM 2175 C CA . TRP A 1 271 ? 14.076 -10.812 -21.138 1.00 96.44 271 TRP A CA 1
ATOM 2176 C C . TRP A 1 271 ? 14.995 -12.011 -21.365 1.00 96.44 271 TRP A C 1
ATOM 2178 O O . TRP A 1 271 ? 15.506 -12.170 -22.469 1.00 96.44 271 TRP A O 1
ATOM 2188 N N . GLY A 1 272 ? 15.238 -12.830 -20.341 1.00 94.50 272 GLY A N 1
ATOM 2189 C CA . GLY A 1 272 ? 16.105 -14.004 -20.436 1.00 94.50 272 GLY A CA 1
ATOM 2190 C C . GLY A 1 272 ? 15.336 -15.302 -20.647 1.00 94.50 272 GLY A C 1
ATOM 2191 O O . GLY A 1 272 ? 15.892 -16.260 -21.172 1.00 94.50 272 GLY A O 1
ATOM 2192 N N . THR A 1 273 ? 14.070 -15.347 -20.227 1.00 92.62 273 THR A N 1
ATOM 2193 C CA . THR A 1 273 ? 13.224 -16.549 -20.334 1.00 92.62 273 THR A CA 1
ATOM 2194 C C . THR A 1 273 ? 12.033 -16.376 -21.274 1.00 92.62 273 THR A C 1
ATOM 2196 O O . THR A 1 273 ? 11.442 -17.367 -21.704 1.00 92.62 273 THR A O 1
ATOM 2199 N N . GLY A 1 274 ? 11.632 -15.137 -21.572 1.00 92.94 274 GLY A N 1
ATOM 2200 C CA . GLY A 1 274 ? 10.411 -14.822 -22.315 1.00 92.94 274 GLY A CA 1
ATOM 2201 C C . GLY A 1 274 ? 9.115 -15.097 -21.544 1.00 92.94 274 GLY A C 1
ATOM 2202 O O . GLY A 1 274 ? 8.028 -14.925 -22.099 1.00 92.94 274 GLY A O 1
ATOM 2203 N N . LEU A 1 275 ? 9.203 -15.526 -20.281 1.00 92.50 275 LEU A N 1
ATOM 2204 C CA . LEU A 1 275 ? 8.047 -15.879 -19.462 1.00 92.50 275 LEU A CA 1
ATOM 2205 C C . LEU A 1 275 ? 7.440 -14.641 -18.783 1.00 92.50 275 LEU A C 1
ATOM 2207 O O . LEU A 1 275 ? 8.174 -13.718 -18.424 1.00 92.50 275 LEU A O 1
ATOM 2211 N N . PRO A 1 276 ? 6.115 -14.613 -18.551 1.00 92.19 276 PRO A N 1
ATOM 2212 C CA . PRO A 1 276 ? 5.476 -13.541 -17.793 1.00 92.19 276 PRO A CA 1
ATOM 2213 C C . PRO A 1 276 ? 6.024 -13.397 -16.363 1.00 92.19 276 PRO A C 1
ATOM 2215 O O . PRO A 1 276 ? 6.167 -14.379 -15.629 1.00 92.19 276 PRO A O 1
ATOM 2218 N N . LEU A 1 277 ? 6.241 -12.156 -15.931 1.00 89.31 277 LEU A N 1
ATOM 2219 C CA . LEU A 1 277 ? 6.751 -11.761 -14.613 1.00 89.31 277 LEU A CA 1
ATOM 2220 C C . LEU A 1 277 ? 5.656 -11.840 -13.532 1.00 89.31 277 LEU A C 1
ATOM 2222 O O . LEU A 1 277 ? 5.230 -10.835 -12.952 1.00 89.31 277 LEU A O 1
ATOM 2226 N N . LYS A 1 278 ? 5.180 -13.058 -13.250 1.00 80.50 278 LYS A N 1
ATOM 2227 C CA . LYS A 1 278 ? 4.111 -13.334 -12.269 1.00 80.50 278 LYS A CA 1
ATOM 2228 C C . LYS A 1 278 ? 4.635 -13.428 -10.831 1.00 80.50 278 LYS A C 1
ATOM 2230 O O . LYS A 1 278 ? 5.831 -13.559 -10.587 1.00 80.50 278 LYS A O 1
ATOM 2235 N N . ALA A 1 279 ? 3.734 -13.315 -9.852 1.00 65.50 279 ALA A N 1
ATOM 2236 C CA . ALA A 1 279 ? 4.089 -13.341 -8.428 1.00 65.50 279 ALA A CA 1
ATOM 2237 C C . ALA A 1 279 ? 4.544 -14.716 -7.931 1.00 65.50 279 ALA A C 1
ATOM 2239 O O . ALA A 1 279 ? 5.409 -14.807 -7.067 1.00 65.50 279 ALA A O 1
ATOM 2240 N N . ASN A 1 280 ? 4.017 -15.780 -8.533 1.00 65.19 280 ASN A N 1
ATOM 2241 C CA . ASN A 1 280 ? 4.167 -17.145 -8.033 1.00 65.19 280 ASN A CA 1
ATOM 2242 C C . ASN A 1 280 ? 5.314 -17.916 -8.705 1.00 65.19 280 ASN A C 1
ATOM 2244 O O . ASN A 1 280 ? 5.228 -19.133 -8.867 1.00 65.19 280 ASN A O 1
ATOM 2248 N N . LEU A 1 281 ? 6.377 -17.229 -9.134 1.00 62.72 281 LEU A N 1
ATOM 2249 C CA . LEU A 1 281 ? 7.550 -17.911 -9.675 1.00 62.72 281 LEU A CA 1
ATOM 2250 C C . LEU A 1 281 ? 8.376 -18.517 -8.525 1.00 62.72 281 LEU A C 1
ATOM 2252 O O . LEU A 1 281 ? 8.733 -17.831 -7.567 1.00 62.72 281 LEU A O 1
ATOM 2256 N N . LEU A 1 282 ? 8.664 -19.818 -8.608 1.00 51.66 282 LEU A N 1
ATOM 2257 C CA . LEU A 1 282 ? 9.391 -20.563 -7.575 1.00 51.66 282 LEU A CA 1
ATOM 2258 C C . LEU A 1 282 ? 10.912 -20.389 -7.724 1.00 51.66 282 LEU A C 1
ATOM 2260 O O . LEU A 1 282 ? 11.430 -20.331 -8.836 1.00 51.66 282 LEU A O 1
ATOM 2264 N N . GLY A 1 283 ? 11.630 -20.363 -6.596 1.00 52.84 283 GLY A N 1
ATOM 2265 C CA . GLY A 1 283 ? 13.097 -20.277 -6.546 1.00 52.84 283 GLY A CA 1
ATOM 2266 C C . GLY A 1 283 ? 13.639 -18.869 -6.264 1.00 52.84 283 GLY A C 1
ATOM 2267 O O . GLY A 1 283 ? 13.001 -17.861 -6.554 1.00 52.84 283 GLY A O 1
ATOM 2268 N N . GLN A 1 284 ? 14.835 -18.783 -5.665 1.00 60.03 284 GLN A N 1
ATOM 2269 C CA . GLN A 1 284 ? 15.440 -17.489 -5.303 1.00 60.03 284 GLN A CA 1
ATOM 2270 C C . GLN A 1 284 ? 15.817 -16.630 -6.522 1.00 60.03 284 GLN A C 1
ATOM 2272 O O . GLN A 1 284 ? 15.795 -15.405 -6.409 1.00 60.03 284 GLN A O 1
ATOM 2277 N N . GLY A 1 285 ? 16.146 -17.265 -7.653 1.00 56.59 285 GLY A N 1
ATOM 2278 C CA . GLY A 1 285 ? 16.478 -16.609 -8.924 1.00 56.59 285 GLY A CA 1
ATOM 2279 C C . GLY A 1 285 ? 15.275 -15.994 -9.643 1.00 56.59 285 GLY A C 1
ATOM 2280 O O . GLY A 1 285 ? 15.420 -15.044 -10.403 1.00 56.59 285 GLY A O 1
ATOM 2281 N N . SER A 1 286 ? 14.064 -16.449 -9.316 1.00 65.38 286 SER A N 1
ATOM 2282 C CA . SER A 1 286 ? 12.817 -15.978 -9.928 1.00 65.38 286 SER A CA 1
ATOM 2283 C C . SER A 1 286 ? 12.213 -14.752 -9.235 1.00 65.38 286 SER A C 1
ATOM 2285 O O . SER A 1 286 ? 11.142 -14.282 -9.621 1.00 65.38 286 SER A O 1
ATOM 2287 N N . LYS A 1 287 ? 12.875 -14.234 -8.189 1.00 78.56 287 LYS A N 1
ATOM 2288 C CA . LYS A 1 287 ? 12.454 -12.999 -7.520 1.00 78.56 287 LYS A CA 1
ATOM 2289 C C . LYS A 1 287 ? 12.527 -11.836 -8.500 1.00 78.56 287 LYS A C 1
ATOM 2291 O O . LYS A 1 287 ? 13.515 -11.687 -9.212 1.00 78.56 287 LYS A O 1
ATOM 2296 N N . LEU A 1 288 ? 11.487 -11.010 -8.487 1.00 87.00 288 LEU A N 1
ATOM 2297 C CA . LEU A 1 288 ? 11.420 -9.817 -9.314 1.00 87.00 288 LEU A CA 1
ATOM 2298 C C . LEU A 1 288 ? 12.386 -8.751 -8.784 1.00 87.00 288 LEU A C 1
ATOM 2300 O O . LEU A 1 288 ? 12.313 -8.369 -7.613 1.00 87.00 288 LEU A O 1
ATOM 2304 N N . GLU A 1 289 ? 13.259 -8.253 -9.650 1.00 89.75 289 GLU A N 1
ATOM 2305 C CA . GLU A 1 289 ? 14.200 -7.177 -9.363 1.00 89.75 289 GLU A CA 1
ATOM 2306 C C . GLU A 1 289 ? 13.980 -5.999 -10.310 1.00 89.75 289 GLU A C 1
ATOM 2308 O O . GLU A 1 289 ? 13.603 -6.164 -11.469 1.00 89.75 289 GLU A O 1
ATOM 2313 N N . VAL A 1 290 ? 14.229 -4.793 -9.797 1.00 94.31 290 VAL A N 1
ATOM 2314 C CA . VAL A 1 290 ? 14.306 -3.592 -10.631 1.00 94.31 290 VAL A CA 1
ATOM 2315 C C . VAL A 1 290 ? 15.619 -3.645 -11.399 1.00 94.31 290 VAL A C 1
ATOM 2317 O O . VAL A 1 290 ? 16.688 -3.663 -10.783 1.00 94.31 290 VAL A O 1
ATOM 2320 N N . HIS A 1 291 ? 15.528 -3.620 -12.722 1.00 96.44 291 HIS A N 1
ATOM 2321 C CA . HIS A 1 291 ? 16.670 -3.494 -13.613 1.00 96.44 291 HIS A CA 1
ATOM 2322 C C . HIS A 1 291 ? 16.767 -2.058 -14.133 1.00 96.44 291 HIS A C 1
ATOM 2324 O O . HIS A 1 291 ? 15.771 -1.455 -14.538 1.00 96.44 291 HIS A O 1
ATOM 2330 N N . HIS A 1 292 ? 17.978 -1.501 -14.094 1.00 97.44 292 HIS A N 1
ATOM 2331 C CA . HIS A 1 292 ? 18.290 -0.206 -14.692 1.00 97.44 292 HIS A CA 1
ATOM 2332 C C . HIS A 1 292 ? 18.626 -0.433 -16.157 1.00 97.44 292 HIS A C 1
ATOM 2334 O O . HIS A 1 292 ? 19.708 -0.946 -16.432 1.00 97.44 292 HIS A O 1
ATOM 2340 N N . ILE A 1 293 ? 17.723 -0.036 -17.059 1.00 97.25 293 ILE A N 1
ATOM 2341 C CA . ILE A 1 293 ? 17.857 -0.237 -18.510 1.00 97.25 293 ILE A CA 1
ATOM 2342 C C . ILE A 1 293 ? 19.238 0.234 -18.970 1.00 97.25 293 ILE A C 1
ATOM 2344 O O . ILE A 1 293 ? 20.028 -0.537 -19.510 1.00 97.25 293 ILE A O 1
ATOM 2348 N N . PHE A 1 294 ? 19.555 1.491 -18.670 1.00 97.31 294 PHE A N 1
ATOM 2349 C CA . PHE A 1 294 ? 20.900 2.030 -18.739 1.00 97.31 294 PHE A CA 1
ATOM 2350 C C . PHE A 1 294 ? 21.595 1.797 -17.389 1.00 97.31 294 PHE A C 1
ATOM 2352 O O . PHE A 1 294 ? 21.175 2.380 -16.375 1.00 97.31 294 PHE A O 1
ATOM 2359 N N . PRO A 1 295 ? 22.669 0.985 -17.340 1.00 97.06 295 PRO A N 1
ATOM 2360 C CA . PRO A 1 295 ? 23.294 0.604 -16.083 1.00 97.06 295 PRO A CA 1
ATOM 2361 C C . PRO A 1 295 ? 23.821 1.805 -15.301 1.00 97.06 295 PRO A C 1
ATOM 2363 O O . PRO A 1 295 ? 24.477 2.697 -15.846 1.00 97.06 295 PRO A O 1
ATOM 2366 N N . LYS A 1 296 ? 23.624 1.786 -13.976 1.00 96.81 296 LYS A N 1
ATOM 2367 C CA . LYS A 1 296 ? 24.055 2.879 -13.085 1.00 96.81 296 LYS A CA 1
ATOM 2368 C C . LYS A 1 296 ? 25.529 3.232 -13.248 1.00 96.81 296 LYS A C 1
ATOM 2370 O O . LYS A 1 296 ? 25.872 4.408 -13.287 1.00 96.81 296 LYS A O 1
ATOM 2375 N N . ALA A 1 297 ? 26.393 2.218 -13.320 1.00 96.12 297 ALA A N 1
ATOM 2376 C CA . ALA A 1 297 ? 27.834 2.411 -13.445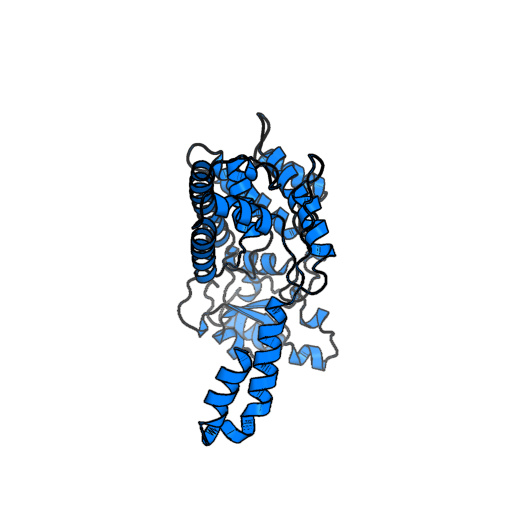 1.00 96.12 297 ALA A CA 1
ATOM 2377 C C . ALA A 1 297 ? 28.193 3.166 -14.732 1.00 96.12 297 ALA A C 1
ATOM 2379 O O . ALA A 1 297 ? 29.050 4.045 -14.698 1.00 96.12 297 ALA A O 1
ATOM 2380 N N . GLN A 1 298 ? 27.503 2.871 -15.838 1.00 96.88 298 GLN A N 1
ATOM 2381 C CA . GLN A 1 298 ? 27.715 3.552 -17.112 1.00 96.88 298 GLN A CA 1
ATOM 2382 C C . GLN A 1 298 ? 27.208 4.992 -17.048 1.00 96.88 298 GLN A C 1
ATOM 2384 O O . GLN A 1 298 ? 27.950 5.911 -17.384 1.00 96.88 298 GLN A O 1
ATOM 2389 N N . LEU A 1 299 ? 26.000 5.222 -16.530 1.00 97.56 299 LEU A N 1
ATOM 2390 C CA . LEU A 1 299 ? 25.461 6.578 -16.420 1.00 97.56 299 LEU A CA 1
ATOM 2391 C C . LEU A 1 299 ? 26.305 7.476 -15.497 1.00 97.56 299 LEU A C 1
ATOM 2393 O O . LEU A 1 299 ? 26.597 8.618 -15.845 1.00 97.56 299 LEU A O 1
ATOM 2397 N N . TYR A 1 300 ? 26.775 6.972 -14.353 1.00 97.88 300 TYR A N 1
ATOM 2398 C CA . TYR A 1 300 ? 27.650 7.766 -13.484 1.00 97.88 300 TYR A CA 1
ATOM 2399 C C . TYR A 1 300 ? 29.001 8.089 -14.135 1.00 97.88 300 TYR A C 1
ATOM 2401 O O . TYR A 1 300 ? 29.481 9.210 -13.980 1.00 97.88 300 TYR A O 1
ATOM 2409 N N . LYS A 1 301 ? 29.594 7.159 -14.901 1.00 96.88 301 LYS A N 1
ATOM 2410 C CA . LYS A 1 301 ? 30.820 7.431 -15.679 1.00 96.88 301 LYS A CA 1
ATOM 2411 C C . LYS A 1 301 ? 30.628 8.568 -16.690 1.00 96.88 301 LYS A C 1
ATOM 2413 O O . LYS A 1 301 ? 31.571 9.307 -16.943 1.00 96.88 301 LYS A O 1
ATOM 2418 N N . HIS A 1 302 ? 29.415 8.734 -17.216 1.00 96.56 302 HIS A N 1
ATOM 2419 C CA . HIS A 1 302 ? 29.056 9.795 -18.162 1.00 96.56 302 HIS A CA 1
ATOM 2420 C C . HIS A 1 302 ? 28.530 11.075 -17.485 1.00 96.56 302 HIS A C 1
ATOM 2422 O O . HIS A 1 302 ? 28.051 11.979 -18.163 1.00 96.56 302 HIS A O 1
ATOM 2428 N N . GLY A 1 303 ? 28.627 11.186 -16.154 1.00 97.38 303 GLY A N 1
ATOM 2429 C CA . GLY A 1 303 ? 28.314 12.419 -15.424 1.00 97.38 303 GLY A CA 1
ATOM 2430 C C . GLY A 1 303 ? 26.831 12.653 -15.115 1.00 97.38 303 GLY A C 1
ATOM 2431 O O . GLY A 1 303 ? 26.486 13.730 -14.626 1.00 97.38 303 GLY A O 1
ATOM 2432 N N . TYR A 1 304 ? 25.955 11.669 -15.343 1.00 98.12 304 TYR A N 1
ATOM 2433 C CA . TYR A 1 304 ? 24.537 11.782 -14.988 1.00 98.12 304 TYR A CA 1
ATOM 2434 C C . TYR A 1 304 ? 24.333 11.827 -13.470 1.00 98.12 304 TYR A C 1
ATOM 2436 O O . TYR A 1 304 ? 24.996 11.129 -12.692 1.00 98.12 304 TYR A O 1
ATOM 2444 N N . LYS A 1 305 ? 23.369 12.637 -13.025 1.00 97.44 305 LYS A N 1
ATOM 2445 C CA . LYS A 1 305 ? 23.063 12.813 -11.602 1.00 97.44 305 LYS A CA 1
ATOM 2446 C C . LYS A 1 305 ? 22.224 11.655 -11.078 1.00 97.44 305 LYS A C 1
ATOM 2448 O O . LYS A 1 305 ? 21.477 11.004 -11.801 1.00 97.44 305 LYS A O 1
ATOM 2453 N N . LYS A 1 306 ? 22.251 11.462 -9.756 1.00 96.56 306 LYS A N 1
ATOM 2454 C CA . LYS A 1 306 ? 21.484 10.414 -9.060 1.00 96.56 306 LYS A CA 1
ATOM 2455 C C . LYS A 1 306 ? 19.997 10.372 -9.451 1.00 96.56 306 LYS A C 1
ATOM 2457 O O . LYS A 1 306 ? 19.452 9.277 -9.560 1.00 96.56 306 LYS A O 1
ATOM 2462 N N . ALA A 1 307 ? 19.352 11.525 -9.638 1.00 96.25 307 ALA A N 1
ATOM 2463 C CA . ALA A 1 307 ? 17.941 11.593 -10.026 1.00 96.25 307 ALA A CA 1
ATOM 2464 C C . ALA A 1 307 ? 17.698 11.040 -11.440 1.00 96.25 307 ALA A C 1
ATOM 2466 O O . ALA A 1 307 ? 16.751 10.291 -11.634 1.00 96.25 307 ALA A O 1
ATOM 2467 N N . GLU A 1 308 ? 18.589 11.334 -12.389 1.00 96.50 308 GLU A N 1
ATOM 2468 C CA . GLU A 1 308 ? 18.523 10.837 -13.770 1.00 96.50 308 GLU A CA 1
ATOM 2469 C C . GLU A 1 308 ? 18.816 9.334 -13.816 1.00 96.50 308 GLU A C 1
ATOM 2471 O O . GLU A 1 308 ? 18.063 8.560 -14.397 1.00 96.50 308 GLU A O 1
ATOM 2476 N N . VAL A 1 309 ? 19.855 8.896 -13.096 1.00 97.31 309 VAL A N 1
ATOM 2477 C CA . VAL A 1 309 ? 20.233 7.478 -12.998 1.00 97.31 309 VAL A CA 1
ATOM 2478 C C . VAL A 1 309 ? 19.101 6.616 -12.437 1.00 97.31 309 VAL A C 1
ATOM 2480 O O . VAL A 1 309 ? 18.911 5.478 -12.864 1.00 97.31 309 VAL A O 1
ATOM 2483 N N . ASN A 1 310 ? 18.360 7.145 -11.460 1.00 97.25 310 ASN A N 1
ATOM 2484 C CA . ASN A 1 310 ? 17.266 6.438 -10.798 1.00 97.25 310 ASN A CA 1
ATOM 2485 C C . ASN A 1 310 ? 15.880 6.882 -11.291 1.00 97.25 310 ASN A C 1
ATOM 2487 O O . ASN A 1 310 ? 14.904 6.645 -10.577 1.00 97.25 310 ASN A O 1
ATOM 2491 N N . ALA A 1 311 ? 15.781 7.543 -12.445 1.00 97.25 311 ALA A N 1
ATOM 2492 C CA . ALA A 1 311 ? 14.500 7.949 -13.011 1.00 97.25 311 ALA A CA 1
ATOM 2493 C C . ALA A 1 311 ? 13.622 6.721 -13.287 1.00 97.25 311 ALA A C 1
ATOM 2495 O O . ALA A 1 311 ? 14.131 5.681 -13.707 1.00 97.25 311 ALA A O 1
ATOM 2496 N N . LEU A 1 312 ? 12.305 6.843 -13.091 1.00 96.00 312 LEU A N 1
ATOM 2497 C CA . LEU A 1 312 ? 11.382 5.735 -13.370 1.00 96.00 312 LEU A CA 1
ATOM 2498 C C . LEU A 1 312 ? 11.444 5.269 -14.826 1.00 96.00 312 LEU A C 1
ATOM 2500 O O . LEU A 1 312 ? 11.357 4.075 -15.076 1.00 96.00 312 LEU A O 1
ATOM 2504 N N . GLY A 1 313 ? 11.670 6.188 -15.768 1.00 94.56 313 GLY A N 1
ATOM 2505 C CA . GLY A 1 313 ? 11.862 5.848 -17.181 1.00 94.56 313 GLY A CA 1
ATOM 2506 C C . GLY A 1 313 ? 13.113 5.009 -17.471 1.00 94.56 313 GLY A C 1
ATOM 2507 O O . GLY A 1 313 ? 13.243 4.490 -18.571 1.00 94.56 313 GLY A O 1
ATOM 2508 N N . ASN A 1 314 ? 14.025 4.858 -16.505 1.00 96.75 314 ASN A N 1
ATOM 2509 C CA . ASN A 1 314 ? 15.186 3.974 -16.606 1.00 96.75 314 ASN A CA 1
ATOM 2510 C C . ASN A 1 314 ? 14.953 2.612 -15.922 1.00 96.75 314 ASN A C 1
ATOM 2512 O O . ASN A 1 314 ? 15.901 1.847 -15.752 1.00 96.75 314 ASN A O 1
ATOM 2516 N N . PHE A 1 315 ? 13.740 2.314 -15.447 1.00 96.50 315 PHE A N 1
ATOM 2517 C CA . PHE A 1 315 ? 13.439 1.061 -14.754 1.00 96.50 315 PHE A CA 1
ATOM 2518 C C . PHE A 1 315 ? 12.630 0.123 -15.640 1.00 96.50 315 PHE A C 1
ATOM 2520 O O . PHE A 1 315 ? 11.659 0.523 -16.275 1.00 96.50 315 PHE A O 1
ATOM 2527 N N . CYS A 1 316 ? 12.982 -1.152 -15.579 1.00 96.00 316 CYS A N 1
ATOM 2528 C CA . CYS A 1 316 ? 12.115 -2.260 -15.947 1.00 96.00 316 CYS A CA 1
ATOM 2529 C C . CYS A 1 316 ? 12.213 -3.340 -14.856 1.00 96.00 316 CYS A C 1
ATOM 2531 O O . CYS A 1 316 ? 12.920 -3.158 -13.854 1.00 96.00 316 CYS A O 1
ATOM 2533 N N . PHE A 1 317 ? 11.506 -4.454 -15.020 1.00 95.56 317 PHE A N 1
ATOM 2534 C CA . PHE A 1 317 ? 11.579 -5.559 -14.071 1.00 95.56 317 PHE A CA 1
ATOM 2535 C C . PHE A 1 317 ? 12.035 -6.839 -14.748 1.00 95.56 317 PHE A C 1
ATOM 2537 O O . PHE A 1 317 ? 11.604 -7.161 -15.852 1.00 95.56 317 PHE A O 1
ATOM 2544 N N . LEU A 1 318 ? 12.893 -7.582 -14.061 1.00 95.00 318 LEU A N 1
ATOM 2545 C CA . LEU A 1 318 ? 13.428 -8.858 -14.522 1.00 95.00 318 LEU A CA 1
ATOM 2546 C C . LEU A 1 318 ? 13.479 -9.840 -13.359 1.00 95.00 318 LEU A C 1
ATOM 2548 O O . LEU A 1 318 ? 13.433 -9.450 -12.189 1.00 95.00 318 LEU A O 1
ATOM 2552 N N . THR A 1 319 ? 13.597 -11.122 -13.670 1.00 93.56 319 THR A N 1
ATOM 2553 C CA . THR A 1 319 ? 14.044 -12.100 -12.680 1.00 93.56 319 THR A CA 1
ATOM 2554 C C . THR A 1 319 ? 15.482 -11.788 -12.266 1.00 93.56 319 THR A C 1
ATOM 2556 O O . THR A 1 319 ? 16.278 -11.269 -13.055 1.00 93.56 319 THR A O 1
ATOM 2559 N N . LYS A 1 320 ? 15.828 -12.104 -11.017 1.00 91.12 320 LYS A N 1
ATOM 2560 C CA . LYS A 1 320 ? 17.179 -11.914 -10.482 1.00 91.12 320 LYS A CA 1
ATOM 2561 C C . LYS A 1 320 ? 18.250 -12.551 -11.373 1.00 91.12 320 LYS A C 1
ATOM 2563 O O . LYS A 1 320 ? 19.280 -11.927 -11.616 1.00 91.12 320 LYS A O 1
ATOM 2568 N N . ASP A 1 321 ? 18.008 -13.755 -11.887 1.00 91.88 321 ASP A N 1
ATOM 2569 C CA . ASP A 1 321 ? 18.978 -14.451 -12.742 1.00 91.88 321 ASP A CA 1
ATOM 2570 C C . ASP A 1 321 ? 19.205 -13.705 -14.066 1.00 91.88 321 ASP A C 1
ATOM 2572 O O . ASP A 1 321 ? 20.349 -13.471 -14.461 1.00 91.88 321 ASP A O 1
ATOM 2576 N N . THR A 1 322 ? 18.133 -13.247 -14.723 1.00 93.81 322 THR A N 1
ATOM 2577 C CA . THR A 1 322 ? 18.243 -12.441 -15.947 1.00 93.81 322 THR A CA 1
ATOM 2578 C C . THR A 1 322 ? 18.932 -11.101 -15.670 1.00 93.81 322 THR A C 1
ATOM 2580 O O . THR A 1 322 ? 19.804 -10.697 -16.441 1.00 93.81 322 THR A O 1
ATOM 2583 N N . ASN A 1 323 ? 18.616 -10.437 -14.551 1.00 94.12 323 ASN A N 1
ATOM 2584 C CA . ASN A 1 323 ? 19.261 -9.184 -14.144 1.00 94.12 323 ASN A CA 1
ATOM 2585 C C . ASN A 1 323 ? 20.785 -9.355 -13.965 1.00 94.12 323 ASN A C 1
ATOM 2587 O O . ASN A 1 323 ? 21.571 -8.556 -14.475 1.00 94.12 323 ASN A O 1
ATOM 2591 N N . LEU A 1 324 ? 21.210 -10.439 -13.305 1.00 93.12 324 LEU A N 1
ATOM 2592 C CA . LEU A 1 324 ? 22.627 -10.780 -13.126 1.00 93.12 324 LEU A CA 1
ATOM 2593 C C . LEU A 1 324 ? 23.330 -11.093 -14.455 1.00 93.12 324 LEU A C 1
ATOM 2595 O O . LEU A 1 324 ? 24.459 -10.653 -14.662 1.00 93.12 324 LEU A O 1
ATOM 2599 N N . ASN A 1 325 ? 22.665 -11.810 -15.366 1.00 93.88 325 ASN A N 1
ATOM 2600 C CA . ASN A 1 325 ? 23.222 -12.159 -16.677 1.00 93.88 325 ASN A CA 1
ATOM 2601 C C . ASN A 1 325 ? 23.412 -10.941 -17.600 1.00 93.88 325 ASN A C 1
ATOM 2603 O O . ASN A 1 325 ? 24.289 -10.942 -18.470 1.00 93.88 325 ASN A O 1
ATOM 2607 N N . ILE A 1 326 ? 22.590 -9.898 -17.461 1.00 95.12 326 ILE A N 1
ATOM 2608 C CA . ILE A 1 326 ? 22.766 -8.650 -18.219 1.00 95.12 326 ILE A CA 1
ATOM 2609 C C . ILE A 1 326 ? 23.928 -7.831 -17.646 1.00 95.12 326 ILE A C 1
ATOM 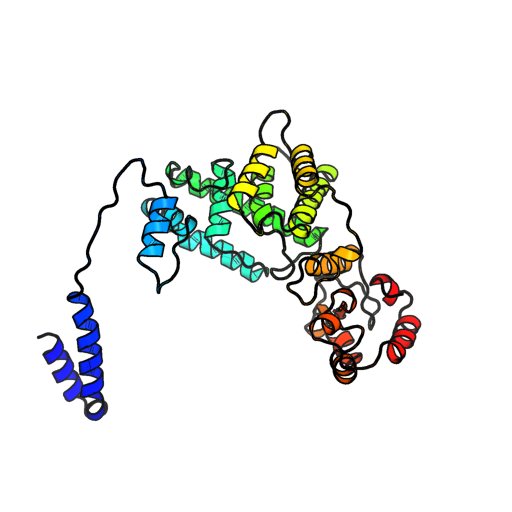2611 O O . ILE A 1 326 ? 24.754 -7.349 -18.426 1.00 95.12 326 ILE A O 1
ATOM 2615 N N . SER A 1 327 ? 24.052 -7.762 -16.315 1.00 93.31 327 SER A N 1
ATOM 2616 C CA . SER A 1 327 ? 25.101 -7.013 -15.606 1.00 93.31 327 SER A CA 1
ATOM 2617 C C . SER A 1 327 ? 25.085 -5.515 -15.965 1.00 93.31 327 SER A C 1
ATOM 2619 O O . SER A 1 327 ? 24.046 -4.862 -15.889 1.00 93.31 327 SER A O 1
ATOM 2621 N N . ASP A 1 328 ? 26.233 -4.944 -16.326 1.00 93.94 328 ASP A N 1
ATOM 2622 C CA . ASP A 1 328 ? 26.475 -3.534 -16.624 1.00 93.94 328 ASP A CA 1
ATOM 2623 C C . ASP A 1 328 ? 26.665 -3.260 -18.125 1.00 93.94 328 ASP A C 1
ATOM 2625 O O . ASP A 1 328 ? 27.215 -2.215 -18.501 1.00 93.94 328 ASP A O 1
ATOM 2629 N N . ARG A 1 329 ? 26.192 -4.189 -18.968 1.00 96.31 329 ARG A N 1
ATOM 2630 C CA . ARG A 1 329 ? 26.170 -4.054 -20.428 1.00 96.31 329 ARG A CA 1
ATOM 2631 C C . ARG A 1 329 ? 25.215 -2.951 -20.866 1.00 96.31 329 ARG A C 1
ATOM 2633 O O . ARG A 1 329 ? 24.154 -2.760 -20.274 1.00 96.31 329 ARG A O 1
ATOM 2640 N N . LEU A 1 330 ? 25.583 -2.234 -21.922 1.00 96.50 330 LEU A N 1
ATOM 2641 C CA . LEU A 1 330 ? 24.746 -1.176 -22.485 1.00 96.50 330 LEU A CA 1
ATOM 2642 C C . LEU A 1 330 ? 23.556 -1.767 -23.264 1.00 96.50 330 LEU A C 1
ATOM 2644 O O . LEU A 1 330 ? 23.718 -2.808 -23.906 1.00 96.50 330 LEU A O 1
ATOM 2648 N N . PRO A 1 331 ? 22.381 -1.103 -23.269 1.00 96.75 331 PRO A N 1
ATOM 2649 C CA . PRO A 1 331 ? 21.211 -1.522 -24.049 1.00 96.75 331 PRO A CA 1
ATOM 2650 C C . PRO A 1 331 ? 21.504 -1.870 -25.505 1.00 96.75 331 PRO A C 1
ATOM 2652 O O . PRO A 1 331 ? 21.012 -2.877 -26.003 1.00 96.75 331 PRO A O 1
ATOM 2655 N N . GLU A 1 332 ? 22.358 -1.094 -26.174 1.00 96.25 332 GLU A N 1
ATOM 2656 C CA . GLU A 1 332 ? 22.773 -1.329 -27.564 1.00 96.25 332 GLU A CA 1
ATOM 2657 C C . GLU A 1 332 ? 23.425 -2.702 -27.797 1.00 96.25 332 GLU A C 1
ATOM 2659 O O . GLU A 1 332 ? 23.341 -3.248 -28.897 1.00 96.25 332 GLU A O 1
ATOM 2664 N N . GLU A 1 333 ? 24.024 -3.295 -26.762 1.00 96.12 333 GLU A N 1
ATOM 2665 C CA . GLU A 1 333 ? 24.646 -4.615 -26.837 1.00 96.12 333 GLU A CA 1
ATOM 2666 C C . GLU A 1 333 ? 23.637 -5.743 -26.603 1.00 96.12 333 GLU A C 1
ATOM 2668 O O . GLU A 1 333 ? 23.649 -6.749 -27.323 1.00 96.12 333 GLU A O 1
ATOM 2673 N N . TYR A 1 334 ? 22.789 -5.615 -25.574 1.00 96.06 334 TYR A N 1
ATOM 2674 C CA . TYR A 1 334 ? 21.940 -6.716 -25.116 1.00 96.06 334 TYR A CA 1
ATOM 2675 C C . TYR A 1 334 ? 20.510 -6.669 -25.676 1.00 96.06 334 TYR A C 1
ATOM 2677 O O . TYR A 1 334 ? 19.923 -7.736 -25.850 1.00 96.06 334 TYR A O 1
ATOM 2685 N N . PHE A 1 335 ? 19.959 -5.506 -26.049 1.00 97.62 335 PHE A N 1
ATOM 2686 C CA . PHE A 1 335 ? 18.622 -5.416 -26.661 1.00 97.62 335 PHE A CA 1
ATOM 2687 C C . PHE A 1 335 ? 18.492 -6.251 -27.942 1.00 97.62 335 PHE A C 1
ATOM 2689 O O . PHE A 1 335 ? 17.546 -7.036 -28.023 1.00 97.62 335 PHE A O 1
ATOM 2696 N N . PRO A 1 336 ? 19.436 -6.208 -28.910 1.00 97.38 336 PRO A N 1
ATOM 2697 C CA . PRO A 1 336 ? 19.330 -7.045 -30.105 1.00 97.38 336 PRO A CA 1
ATOM 2698 C C . PRO A 1 336 ? 19.372 -8.547 -29.793 1.00 97.38 336 PRO A C 1
ATOM 2700 O O . PRO A 1 336 ? 18.825 -9.353 -30.545 1.00 97.38 336 PRO A O 1
ATOM 2703 N N . GLN A 1 337 ? 20.040 -8.938 -28.701 1.00 96.62 337 GLN A N 1
ATOM 2704 C CA . GLN A 1 337 ? 20.121 -10.332 -28.254 1.00 96.62 337 GLN A CA 1
ATOM 2705 C C . GLN A 1 337 ? 18.800 -10.773 -27.624 1.00 96.62 337 GLN A C 1
ATOM 2707 O O . GLN A 1 337 ? 18.287 -11.832 -27.981 1.00 96.62 337 GLN A O 1
ATOM 2712 N N . VAL A 1 338 ? 18.244 -9.938 -26.740 1.00 96.94 338 VAL A N 1
ATOM 2713 C CA . VAL A 1 338 ? 16.939 -10.148 -26.101 1.00 96.94 338 VAL A CA 1
ATOM 2714 C C . VAL A 1 338 ? 15.852 -10.283 -27.159 1.00 96.94 338 VAL A C 1
ATOM 2716 O O . VAL A 1 338 ? 15.152 -11.288 -27.175 1.00 96.94 338 VAL A O 1
ATOM 2719 N N . GLU A 1 339 ? 15.764 -9.340 -28.095 1.00 96.50 339 GLU A N 1
ATOM 2720 C CA . GLU A 1 339 ? 14.700 -9.332 -29.103 1.00 96.50 339 GLU A CA 1
ATOM 2721 C C . GLU A 1 339 ? 14.822 -10.508 -30.086 1.00 96.50 339 GLU A C 1
ATOM 2723 O O . GLU A 1 339 ? 13.821 -11.070 -30.526 1.00 96.50 339 GLU A O 1
ATOM 2728 N N . ARG A 1 340 ? 16.052 -10.947 -30.392 1.00 97.44 340 ARG A N 1
ATOM 2729 C CA . ARG A 1 340 ? 16.288 -12.153 -31.200 1.00 97.44 340 ARG A CA 1
ATOM 2730 C C . ARG A 1 340 ? 15.872 -13.431 -30.471 1.00 97.44 340 ARG A C 1
ATOM 2732 O O . ARG A 1 340 ? 15.345 -14.337 -31.112 1.00 97.44 340 ARG A O 1
ATOM 2739 N N . ALA A 1 341 ? 16.160 -13.533 -29.175 1.00 97.12 341 ALA A N 1
ATOM 2740 C CA . ALA A 1 341 ? 15.858 -14.721 -28.376 1.00 97.12 341 ALA A CA 1
ATOM 2741 C C . ALA A 1 341 ? 14.369 -14.803 -28.008 1.00 97.12 341 ALA A C 1
ATOM 2743 O O . ALA A 1 341 ? 13.767 -15.875 -28.074 1.00 97.12 341 ALA A O 1
ATOM 2744 N N . HIS A 1 342 ? 13.773 -13.664 -27.657 1.00 96.81 342 HIS A N 1
ATOM 2745 C CA . HIS A 1 342 ? 12.401 -13.545 -27.186 1.00 96.81 342 HIS A CA 1
ATOM 2746 C C . HIS A 1 342 ? 11.712 -12.312 -27.803 1.00 96.81 342 HIS A C 1
ATOM 2748 O O . HIS A 1 342 ? 11.598 -11.270 -27.159 1.00 96.81 342 HIS A O 1
ATOM 2754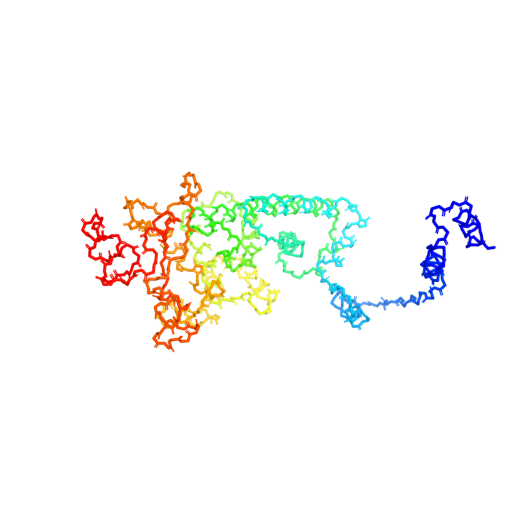 N N . PRO A 1 343 ? 11.199 -12.415 -29.042 1.00 97.00 343 PRO A N 1
ATOM 2755 C CA . PRO A 1 343 ? 10.556 -11.289 -29.715 1.00 97.00 343 PRO A CA 1
ATOM 2756 C C . PRO A 1 343 ? 9.400 -10.656 -28.919 1.00 97.00 343 PRO A C 1
ATOM 2758 O O . PRO A 1 343 ? 8.504 -11.331 -28.382 1.00 97.00 343 PRO A O 1
ATOM 2761 N N . GLY A 1 344 ? 9.408 -9.326 -28.864 1.00 95.75 344 GLY A N 1
ATOM 2762 C CA . GLY A 1 344 ? 8.422 -8.478 -28.211 1.00 95.75 344 GLY A CA 1
ATOM 2763 C C . GLY A 1 344 ? 8.526 -8.426 -26.686 1.00 95.75 344 GLY A C 1
ATOM 2764 O O . GLY A 1 344 ? 7.584 -7.947 -26.044 1.00 95.75 344 GLY A O 1
ATOM 2765 N N . THR A 1 345 ? 9.581 -8.959 -26.057 1.00 96.31 345 THR A N 1
ATOM 2766 C CA . THR A 1 345 ? 9.738 -8.834 -24.595 1.00 96.31 345 THR A CA 1
ATOM 2767 C C . THR A 1 345 ? 10.131 -7.420 -24.180 1.00 96.31 345 THR A C 1
ATOM 2769 O O . THR A 1 345 ? 9.670 -6.962 -23.134 1.00 96.31 345 THR A O 1
ATOM 2772 N N . LEU A 1 346 ? 10.894 -6.695 -25.009 1.00 96.81 346 LEU A N 1
ATOM 2773 C CA . LEU A 1 346 ? 11.180 -5.269 -24.794 1.00 96.81 346 LEU A CA 1
ATOM 2774 C C . LEU A 1 346 ? 9.886 -4.443 -24.850 1.00 96.81 346 LEU A C 1
ATOM 2776 O O . LEU A 1 346 ? 9.534 -3.765 -23.882 1.00 96.81 346 LEU A O 1
ATOM 2780 N N . ALA A 1 347 ? 9.102 -4.620 -25.918 1.00 96.25 347 ALA A N 1
ATOM 2781 C CA . ALA A 1 347 ? 7.814 -3.950 -26.096 1.00 96.25 347 ALA A CA 1
ATOM 2782 C C . ALA A 1 347 ? 6.807 -4.271 -24.973 1.00 96.25 347 ALA A C 1
ATOM 2784 O O . ALA A 1 347 ? 6.028 -3.405 -24.578 1.00 96.25 347 ALA A O 1
ATOM 2785 N N . SER A 1 348 ? 6.855 -5.484 -24.398 1.00 95.62 348 SER A N 1
ATOM 2786 C CA . SER A 1 348 ? 6.009 -5.853 -23.247 1.00 95.62 348 SER A CA 1
ATOM 2787 C C . SER A 1 348 ? 6.304 -5.056 -21.969 1.00 95.62 348 SER A C 1
ATOM 2789 O O . SER A 1 348 ? 5.511 -5.096 -21.034 1.00 95.62 348 SER A O 1
ATOM 2791 N N . GLN A 1 349 ? 7.428 -4.333 -21.932 1.00 95.25 349 GLN A N 1
ATOM 2792 C CA . GLN A 1 349 ? 7.818 -3.427 -20.849 1.00 95.25 349 GLN A CA 1
ATOM 2793 C C . GLN A 1 349 ? 7.916 -1.966 -21.323 1.00 95.25 349 GLN A C 1
ATOM 2795 O O . GLN A 1 349 ? 8.614 -1.166 -20.704 1.00 95.25 349 GLN A O 1
ATOM 2800 N N . TRP A 1 350 ? 7.222 -1.613 -22.416 1.00 93.25 350 TRP A N 1
ATOM 2801 C CA . TRP A 1 350 ? 7.199 -0.267 -23.018 1.00 93.25 350 TRP A CA 1
ATOM 2802 C C . TRP A 1 350 ? 8.574 0.266 -23.435 1.00 93.25 350 TRP A C 1
ATOM 2804 O O . TRP A 1 350 ? 8.785 1.480 -23.476 1.00 93.25 350 TRP A O 1
ATOM 2814 N N . ILE A 1 351 ? 9.501 -0.635 -23.763 1.00 93.31 351 ILE A N 1
ATOM 2815 C CA . ILE A 1 351 ? 10.791 -0.276 -24.345 1.00 93.31 351 ILE A CA 1
ATOM 2816 C C . ILE A 1 351 ? 10.663 -0.329 -25.873 1.00 93.31 351 ILE A C 1
ATOM 2818 O O . ILE A 1 351 ? 10.199 -1.355 -26.382 1.00 93.31 351 ILE A O 1
ATOM 2822 N N . PRO A 1 352 ? 11.000 0.769 -26.576 1.00 81.19 352 PRO A N 1
ATOM 2823 C CA . PRO A 1 352 ? 10.822 0.898 -28.020 1.00 81.19 352 PRO A CA 1
ATOM 2824 C C . PRO A 1 352 ? 11.768 0.026 -28.847 1.00 81.19 352 PRO A C 1
ATOM 2826 O O . PRO A 1 352 ? 12.869 -0.313 -28.350 1.00 81.19 352 PRO A O 1
#

Foldseek 3Di:
DVLVVVLVVQCVDPVNVVCSVVVSVVVVVVVCVVVDDDDDDDDDDPPCALVNVQVVVCVVPVPDDRDDSLNVLVVLLCVQPVCVVVVLVVLQVVVVVQAAHDDSLLLVQLLCCQQPLASHSRCSNVDHNVSSVVSSVLSSVQLVVVQCLCCVQQVQRHHLLDFLSLLSSLSSSQVSPDDDDDDPVQSVLSVLLSVQCLLQVLCVPPSRVSSSVLSVQQDDPNHDSVSSVVVSCVVVVHRDDDPVQQLFFDSPRSCNSVLSSLLANLQQAALVPRGGLYPPDDDQQSDKDKAQQQALVNCVVVPDDRGVSGRSVRTDIHGNNSSVVCDNDHNVPCVVVSCVVHNCSCVSSVHD

Solvent-accessible surface area (backbone atoms only — not comparable to full-atom values): 19738 Å² total; per-residue (Å²): 106,77,65,57,57,54,48,52,56,41,61,72,34,78,92,42,48,90,46,40,69,58,51,50,52,53,51,50,62,57,54,52,58,78,70,56,83,79,84,82,81,85,87,80,61,96,83,62,41,72,66,54,52,36,51,51,50,40,65,74,39,72,89,57,84,75,64,48,69,46,55,55,53,50,54,57,48,34,74,77,31,70,58,52,64,61,55,53,49,49,54,41,51,52,40,40,74,62,42,34,80,74,53,70,50,61,50,52,34,23,23,32,18,56,70,70,58,33,46,64,73,82,63,57,80,80,52,51,60,67,56,50,53,51,23,41,54,53,29,51,54,32,46,53,50,50,51,51,49,40,23,74,68,39,46,40,59,33,44,85,40,48,61,39,67,68,48,48,34,48,53,27,28,55,60,68,73,53,80,79,84,80,55,72,69,58,48,51,51,52,50,51,42,47,50,51,39,24,63,69,45,62,60,74,67,66,38,56,64,46,40,34,58,48,33,56,26,46,47,69,96,82,32,27,68,68,44,37,41,48,52,51,32,66,73,68,73,54,84,82,85,56,79,79,65,48,71,43,42,50,78,83,20,70,46,40,37,52,54,52,22,50,37,42,63,63,52,13,25,18,64,75,76,54,46,60,58,58,91,85,52,77,62,84,48,42,41,81,35,84,35,50,56,61,21,59,71,58,41,49,76,73,68,52,48,73,60,66,57,34,20,49,86,33,53,47,69,26,30,40,50,44,46,60,73,56,59,73,54,53,49,88,70,49,49,66,53,29,42,71,77,27,73,61,26,52,53,44,67,77,41,131

Radius of gyration: 27.21 Å; Cα contacts (8 Å, |Δi|>4): 404; chains: 1; bounding box: 66×42×85 Å

Sequence (352 aa):
SRLGEFISRLSAQPELAPWVGEYAARLSKLLSILDIDLHVEEVTGKDKTIEVVVDIFNRVNSGGTKLSKGDLALAKICTEWPEAREIMKHYLAEWQKAGFHFNLDWLLRSVNTVLTGEAKFQFLHDKTAEEIQDGLKRAVKHINTCLNLISNRLGLDHDRVLFGRFGIPVMVRYLDQRSGPMDEIERDKLLFWFLHAGMWGRFSGSTESYIDQDLEALEGPDGGIDKLIEHLRLWHGGLRVEPGHFTGWGLGARFYPVLYMLTRMGEARDWGTGLPLKANLLGQGSKLEVHHIFPKAQLYKHGYKKAEVNALGNFCFLTKDTNLNISDRLPEEYFPQVERAHPGTLASQWIP

pLDDT: mean 89.9, std 9.84, range [51.66, 98.69]

Mean predicted aligned error: 9.05 Å

Secondary structure (DSSP, 8-state):
-HHHHHHHHHHT-TTTGGGHHHHHHHHHHHHTTTT---------STT--HHHHHHHHHHH-TTSPPPPHHHHHHHHHHHH-TTHHHHHHHHHHHHHHTT----HHHHHHHHHHHHHS-SSTTTGGGS-HHHHHHHHHHHHHHHHHHHHHIIIII---STTT---TTHHHHHHHHHHT--S---HHHHHHHHHHHHHHHHTTTTSS-HHHHHHHHHHHHSSTT-SHHHHHHHHHHHHT-----GGGG--BSTTSTTHHHHHHHHHHTT-B-TTT--B--TT--SGGGSEEEEESS-HHHHHHTT--HHHHTBGGGEEEEEHHHHHHHTT--HHHHHHHHHHHSTTTTGGGT--

Nearest PDB structures (foldseek):
  7p9m-assembly1_A  TM=5.715E-01  e=6.283E-07  Escherichia fergusonii ATCC 35469